Protein AF-A0AAF0DMP3-F1 (afdb_monomer)

Structure (mmCIF, N/CA/C/O backbone):
data_AF-A0AAF0DMP3-F1
#
_entry.id   AF-A0AAF0DMP3-F1
#
loop_
_atom_site.group_PDB
_atom_site.id
_atom_site.type_symbol
_atom_site.label_atom_id
_atom_site.label_alt_id
_atom_site.label_comp_id
_atom_site.label_asym_id
_atom_site.label_entity_id
_atom_site.label_seq_id
_atom_site.pdbx_PDB_ins_code
_atom_site.Cartn_x
_atom_site.Cartn_y
_atom_site.Cartn_z
_atom_site.occupancy
_atom_site.B_iso_or_equiv
_atom_site.auth_seq_id
_atom_site.auth_comp_id
_atom_site.auth_asym_id
_atom_site.auth_atom_id
_atom_site.pdbx_PDB_model_num
ATOM 1 N N . MET A 1 1 ? 8.227 26.704 -8.758 1.00 29.84 1 MET A N 1
ATOM 2 C CA . MET A 1 1 ? 7.356 25.519 -8.707 1.00 29.84 1 MET A CA 1
ATOM 3 C C . MET A 1 1 ? 8.148 24.427 -9.383 1.00 29.84 1 MET A C 1
ATOM 5 O O . MET A 1 1 ? 8.027 24.271 -10.589 1.00 29.84 1 MET A O 1
ATOM 9 N N . ASP A 1 2 ? 9.039 23.783 -8.638 1.00 34.22 2 ASP A N 1
ATOM 10 C CA . ASP A 1 2 ? 9.773 22.641 -9.175 1.00 34.22 2 ASP A CA 1
ATOM 11 C C . ASP A 1 2 ? 8.850 21.442 -9.010 1.00 34.22 2 ASP A C 1
ATOM 13 O O . ASP A 1 2 ? 8.761 20.842 -7.943 1.00 34.22 2 ASP A O 1
ATOM 17 N N . GLY A 1 3 ? 8.046 21.198 -10.046 1.00 43.19 3 GLY A N 1
ATOM 18 C CA . GLY A 1 3 ? 7.352 19.929 -10.183 1.00 43.19 3 GLY A CA 1
ATOM 19 C C . GLY A 1 3 ? 8.418 18.851 -10.299 1.00 43.19 3 GLY A C 1
ATOM 20 O O . GLY A 1 3 ? 9.306 18.963 -11.145 1.00 43.19 3 GLY A O 1
ATOM 21 N N . THR A 1 4 ? 8.369 17.859 -9.418 1.00 53.97 4 THR A N 1
ATOM 22 C CA . THR A 1 4 ? 9.302 16.734 -9.381 1.00 53.97 4 THR A CA 1
ATOM 23 C C . THR A 1 4 ? 9.191 15.969 -10.698 1.00 53.97 4 THR A C 1
ATOM 25 O O . THR A 1 4 ? 8.336 15.102 -10.863 1.00 53.97 4 THR A O 1
ATOM 28 N N . MET A 1 5 ? 10.000 16.341 -11.691 1.00 66.69 5 MET A N 1
ATOM 29 C CA . MET A 1 5 ? 10.028 15.639 -12.967 1.00 66.69 5 MET A CA 1
ATOM 30 C C . MET A 1 5 ? 10.687 14.287 -12.730 1.00 66.69 5 MET A C 1
ATOM 32 O O . MET A 1 5 ? 11.886 14.209 -12.464 1.00 66.69 5 MET A O 1
ATOM 36 N N . LEU A 1 6 ? 9.886 13.226 -12.812 1.00 78.56 6 LEU A N 1
ATOM 37 C CA . LEU A 1 6 ? 10.399 11.864 -12.805 1.00 78.56 6 LEU A CA 1
ATOM 38 C C . LEU A 1 6 ? 11.386 11.691 -13.977 1.00 78.56 6 LEU A C 1
ATOM 40 O O . LEU A 1 6 ? 11.110 12.192 -15.074 1.00 78.56 6 LEU A O 1
ATOM 44 N N . PRO A 1 7 ? 12.524 10.997 -13.781 1.00 85.19 7 PRO A N 1
ATOM 45 C CA . PRO A 1 7 ? 13.456 10.713 -14.871 1.00 85.19 7 PRO A CA 1
ATOM 46 C C . PRO A 1 7 ? 12.786 9.850 -15.950 1.00 85.19 7 PRO A C 1
ATOM 48 O O . PRO A 1 7 ? 11.720 9.285 -15.728 1.00 85.19 7 PRO A O 1
ATOM 51 N N . ASP A 1 8 ? 13.386 9.700 -17.129 1.00 85.31 8 ASP A N 1
ATOM 52 C CA . ASP A 1 8 ? 12.878 8.725 -18.104 1.00 85.31 8 ASP A CA 1
ATOM 53 C C . ASP A 1 8 ? 12.942 7.307 -17.501 1.00 85.31 8 ASP A C 1
ATOM 55 O O . ASP A 1 8 ? 13.972 6.889 -16.974 1.00 85.31 8 ASP A O 1
ATOM 59 N N . ILE A 1 9 ? 11.849 6.545 -17.587 1.00 84.69 9 ILE A N 1
ATOM 60 C CA . ILE A 1 9 ? 11.779 5.171 -17.063 1.00 84.69 9 ILE A CA 1
ATOM 61 C C . ILE A 1 9 ? 12.903 4.277 -17.614 1.00 84.69 9 ILE A C 1
ATOM 63 O O . ILE A 1 9 ? 13.371 3.368 -16.932 1.00 84.69 9 ILE A O 1
ATOM 67 N N . SER A 1 10 ? 13.376 4.561 -18.829 1.00 85.19 10 SER A N 1
ATOM 68 C CA . SER A 1 10 ? 14.427 3.807 -19.514 1.00 85.19 10 SER A CA 1
ATOM 69 C C . SER A 1 10 ? 15.810 4.016 -18.890 1.00 85.19 10 SER A C 1
ATOM 71 O O . SER A 1 10 ? 16.696 3.176 -19.057 1.00 85.19 10 SER A O 1
ATOM 73 N N . THR A 1 11 ? 16.028 5.128 -18.177 1.00 86.94 11 THR A N 1
ATOM 74 C CA . THR A 1 11 ? 17.307 5.414 -17.508 1.00 86.94 11 THR A CA 1
ATOM 75 C C . THR A 1 11 ? 17.358 4.825 -16.104 1.00 86.94 11 THR A C 1
ATOM 77 O O . THR A 1 11 ? 18.444 4.470 -15.645 1.00 86.94 11 THR A O 1
ATOM 80 N N . LEU A 1 12 ? 16.197 4.640 -15.466 1.00 86.31 12 LEU A N 1
ATOM 81 C CA . LEU A 1 12 ? 16.051 4.201 -14.079 1.00 86.31 12 LEU A CA 1
ATOM 82 C C . LEU A 1 12 ? 16.835 2.918 -13.717 1.00 86.31 12 LEU A C 1
ATOM 84 O O . LEU A 1 12 ? 17.473 2.907 -12.663 1.00 86.31 12 LEU A O 1
ATOM 88 N N . PRO A 1 13 ? 16.892 1.858 -14.555 1.00 86.75 13 PRO A N 1
ATOM 89 C CA . PRO A 1 13 ? 17.675 0.656 -14.242 1.00 86.75 13 PRO A CA 1
ATOM 90 C C . PRO A 1 13 ? 19.187 0.899 -14.128 1.00 86.75 13 PRO A C 1
ATOM 92 O O . PRO A 1 13 ? 19.875 0.126 -13.464 1.00 86.75 13 PRO A O 1
ATOM 95 N N . ASN A 1 14 ? 19.697 1.955 -14.770 1.00 86.44 14 ASN A N 1
ATOM 96 C CA . ASN A 1 14 ? 21.125 2.269 -14.871 1.00 86.44 14 ASN A CA 1
ATOM 97 C C . ASN A 1 14 ? 21.575 3.379 -13.906 1.00 86.44 14 ASN A C 1
ATOM 99 O O . ASN A 1 14 ? 22.752 3.740 -13.898 1.00 86.44 14 ASN A O 1
ATOM 103 N N . MET A 1 15 ? 20.657 3.949 -13.123 1.00 87.81 15 MET A N 1
ATOM 104 C CA . MET A 1 15 ? 20.979 4.979 -12.136 1.00 87.81 15 MET A CA 1
ATOM 105 C C . MET A 1 15 ? 21.671 4.372 -10.904 1.00 87.81 15 MET A C 1
ATOM 107 O O . MET A 1 15 ? 21.491 3.183 -10.615 1.00 87.81 15 MET A O 1
ATOM 111 N N . PRO A 1 16 ? 22.444 5.169 -10.144 1.00 88.94 16 PRO A N 1
ATOM 112 C CA . PRO A 1 16 ? 22.894 4.776 -8.815 1.00 88.94 16 PRO A CA 1
ATOM 113 C C . PRO A 1 16 ? 21.718 4.315 -7.943 1.00 88.94 16 PRO A C 1
ATOM 115 O O . PRO A 1 16 ? 20.630 4.883 -8.013 1.00 88.94 16 PRO A O 1
ATOM 118 N N . LEU A 1 17 ? 21.951 3.308 -7.093 1.00 83.31 17 LEU A N 1
ATOM 119 C CA . LEU A 1 17 ? 20.921 2.724 -6.221 1.00 83.31 17 LEU A CA 1
ATOM 120 C C . LEU A 1 17 ? 20.171 3.786 -5.404 1.00 83.31 17 LEU A C 1
ATOM 122 O O . LEU A 1 17 ? 18.957 3.712 -5.272 1.00 83.31 17 LEU A O 1
ATOM 126 N N . VAL A 1 18 ? 20.893 4.789 -4.897 1.00 84.44 18 VAL A N 1
ATOM 127 C CA . VAL A 1 18 ? 20.320 5.887 -4.106 1.00 84.44 18 VAL A CA 1
ATOM 128 C C . VAL A 1 18 ? 19.317 6.703 -4.926 1.00 84.44 18 VAL A C 1
ATOM 130 O O . VAL A 1 18 ? 18.191 6.897 -4.480 1.00 84.44 18 VAL A O 1
ATOM 133 N N . ASP A 1 19 ? 19.683 7.112 -6.141 1.00 84.00 19 ASP A N 1
ATOM 134 C CA . ASP A 1 19 ? 18.824 7.927 -7.012 1.00 84.00 19 ASP A CA 1
ATOM 135 C C . ASP A 1 19 ? 17.615 7.128 -7.519 1.00 84.00 19 ASP A C 1
ATOM 137 O O . ASP A 1 19 ? 16.498 7.645 -7.643 1.00 84.00 19 ASP A O 1
ATOM 141 N N . ARG A 1 20 ? 17.826 5.833 -7.785 1.00 86.00 20 ARG A N 1
ATOM 142 C CA . ARG A 1 20 ? 16.758 4.907 -8.155 1.00 86.00 20 ARG A CA 1
ATOM 143 C C . ARG A 1 20 ? 15.770 4.726 -7.011 1.00 86.00 20 ARG A C 1
ATOM 145 O O . ARG A 1 20 ? 14.576 4.871 -7.246 1.00 86.00 20 ARG A O 1
ATOM 152 N N . ASN A 1 21 ? 16.250 4.455 -5.799 1.00 84.38 21 ASN A N 1
ATOM 153 C CA . ASN A 1 21 ? 15.393 4.312 -4.625 1.00 84.38 21 ASN A CA 1
ATOM 154 C C . ASN A 1 21 ? 14.658 5.610 -4.330 1.00 84.38 21 ASN A C 1
ATOM 156 O O . ASN A 1 21 ? 13.462 5.562 -4.112 1.00 84.38 21 ASN A O 1
ATOM 160 N N . GLN A 1 22 ? 15.307 6.768 -4.458 1.00 80.75 22 GLN A N 1
ATOM 161 C CA . GLN A 1 22 ? 14.637 8.057 -4.308 1.00 80.75 22 GLN A CA 1
ATOM 162 C C . GLN A 1 22 ? 13.519 8.256 -5.340 1.00 80.75 22 GLN A C 1
ATOM 164 O O . GLN A 1 22 ? 12.451 8.751 -4.996 1.00 80.75 22 GLN A O 1
ATOM 169 N N . THR A 1 23 ? 13.728 7.842 -6.593 1.00 82.56 23 THR A N 1
ATOM 170 C CA . THR A 1 23 ? 12.670 7.868 -7.615 1.00 82.56 23 THR A CA 1
ATOM 171 C C . THR A 1 23 ? 11.551 6.887 -7.270 1.00 82.56 23 THR A C 1
ATOM 173 O O . THR A 1 23 ? 10.376 7.240 -7.358 1.00 82.56 23 THR A O 1
ATOM 176 N N . LEU A 1 24 ? 11.889 5.669 -6.843 1.00 82.81 24 LEU A N 1
ATOM 177 C CA . LEU A 1 24 ? 10.909 4.688 -6.388 1.00 82.81 24 LEU A CA 1
ATOM 178 C C . LEU A 1 24 ? 10.154 5.184 -5.157 1.00 82.81 24 LEU A C 1
ATOM 180 O O . LEU A 1 24 ? 8.963 4.963 -5.112 1.00 82.81 24 LEU A O 1
ATOM 184 N N . ASP A 1 25 ? 10.775 5.909 -4.235 1.00 79.88 25 ASP A N 1
ATOM 185 C CA . ASP A 1 25 ? 10.128 6.474 -3.048 1.00 79.88 25 ASP A CA 1
ATOM 186 C C . ASP A 1 25 ? 9.159 7.600 -3.403 1.00 79.88 25 ASP A C 1
ATOM 188 O O . ASP A 1 25 ? 8.226 7.857 -2.657 1.00 79.88 25 ASP A O 1
ATOM 192 N N . THR A 1 26 ? 9.333 8.276 -4.545 1.00 74.88 26 THR A N 1
ATOM 193 C CA . THR A 1 26 ? 8.271 9.167 -5.037 1.00 74.88 26 THR A CA 1
ATOM 1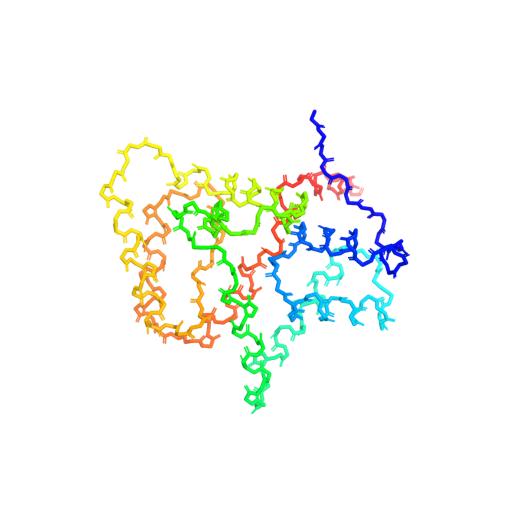94 C C . THR A 1 26 ? 7.053 8.345 -5.426 1.00 74.88 26 THR A C 1
ATOM 196 O O . THR A 1 26 ? 5.925 8.683 -5.105 1.00 74.88 26 THR A O 1
ATOM 199 N N . LEU A 1 27 ? 7.267 7.224 -6.099 1.00 75.50 27 LEU A N 1
ATOM 200 C CA . LEU A 1 27 ? 6.172 6.407 -6.563 1.00 75.50 27 LEU A CA 1
ATOM 201 C C . LEU A 1 27 ? 5.564 5.684 -5.368 1.00 75.50 27 LEU A C 1
ATOM 203 O O . LEU A 1 27 ? 4.392 5.848 -5.110 1.00 75.50 27 LEU A O 1
ATOM 207 N N . PHE A 1 28 ? 6.315 4.888 -4.634 1.00 78.06 28 PHE A N 1
ATOM 208 C CA . PHE A 1 28 ? 5.841 3.914 -3.668 1.00 78.06 28 PHE A CA 1
ATOM 209 C C . PHE A 1 28 ? 6.199 4.337 -2.244 1.00 78.06 28 PHE A C 1
ATOM 211 O O . PHE A 1 28 ? 7.191 5.024 -2.026 1.00 78.06 28 PHE A O 1
ATOM 218 N N . GLU A 1 29 ? 5.446 3.852 -1.257 1.00 73.50 29 GLU A N 1
ATOM 219 C CA . GLU A 1 29 ? 5.890 3.976 0.131 1.00 73.50 29 GLU A CA 1
ATOM 220 C C . GLU A 1 29 ? 7.177 3.161 0.361 1.00 73.50 29 GLU A C 1
ATOM 222 O O . GLU A 1 29 ? 7.287 2.031 -0.139 1.00 73.50 29 GLU A O 1
ATOM 227 N N . PRO A 1 30 ? 8.147 3.694 1.125 1.00 69.12 30 PRO A N 1
ATOM 228 C CA . PRO A 1 30 ? 9.449 3.078 1.302 1.00 69.12 30 PRO A CA 1
ATOM 229 C C . PRO A 1 30 ? 9.314 1.766 2.070 1.00 69.12 30 PRO A C 1
ATOM 231 O O . PRO A 1 30 ? 8.854 1.720 3.212 1.00 69.12 30 PRO A O 1
ATOM 234 N N . SER A 1 31 ? 9.763 0.692 1.433 1.00 77.38 31 SER A N 1
ATOM 235 C CA . SER A 1 31 ? 9.849 -0.645 2.007 1.00 77.38 31 SER A CA 1
ATOM 236 C C . SER A 1 31 ? 10.960 -1.403 1.292 1.00 77.38 31 SER A C 1
ATOM 238 O O . SER A 1 31 ? 10.986 -1.440 0.061 1.00 77.38 31 SER A O 1
ATOM 240 N N . GLU A 1 32 ? 11.861 -2.042 2.045 1.00 80.94 32 GLU A N 1
ATOM 241 C CA . GLU A 1 32 ? 12.969 -2.822 1.468 1.00 80.94 32 GLU A CA 1
ATOM 242 C C . GLU A 1 32 ? 12.455 -3.909 0.512 1.00 80.94 32 GLU A C 1
ATOM 244 O O . GLU A 1 32 ? 12.991 -4.108 -0.582 1.00 80.94 32 GLU A O 1
ATOM 249 N N . HIS A 1 33 ? 11.358 -4.572 0.889 1.00 83.88 33 HIS A N 1
ATOM 250 C CA . HIS A 1 33 ? 10.710 -5.583 0.061 1.00 83.88 33 HIS A CA 1
ATOM 251 C C . HIS A 1 33 ? 10.130 -4.990 -1.224 1.00 83.88 33 HIS A C 1
ATOM 253 O O . HIS A 1 33 ? 10.238 -5.598 -2.291 1.00 83.88 33 HIS A O 1
ATOM 259 N N . LEU A 1 34 ? 9.540 -3.794 -1.145 1.00 84.50 34 LEU A N 1
ATOM 260 C CA . LEU A 1 34 ? 8.984 -3.129 -2.314 1.00 84.50 34 LEU A CA 1
ATOM 261 C C . LEU A 1 34 ? 10.090 -2.702 -3.278 1.00 84.50 34 LEU A C 1
ATOM 263 O O . LEU A 1 34 ? 9.968 -2.965 -4.476 1.00 84.50 34 LEU A O 1
ATOM 267 N N . HIS A 1 35 ? 11.177 -2.105 -2.780 1.00 84.94 35 HIS A N 1
ATOM 268 C CA . HIS A 1 35 ? 12.337 -1.768 -3.610 1.00 84.94 35 HIS A CA 1
ATOM 269 C C . HIS A 1 35 ? 12.880 -3.013 -4.302 1.00 84.94 35 HIS A C 1
ATOM 271 O O . HIS A 1 35 ? 13.034 -3.005 -5.519 1.00 84.94 35 HIS A O 1
ATOM 277 N N . SER A 1 36 ? 13.055 -4.122 -3.578 1.00 87.00 36 SER A N 1
ATOM 278 C CA . SER A 1 36 ? 13.506 -5.389 -4.167 1.00 87.00 36 SER A CA 1
ATOM 279 C C . SER A 1 36 ? 12.576 -5.889 -5.285 1.00 87.00 36 SER A C 1
ATOM 281 O O . SER A 1 36 ? 13.044 -6.286 -6.358 1.00 87.00 36 SER A O 1
ATOM 283 N N . ILE A 1 37 ? 11.254 -5.817 -5.083 1.00 87.12 37 ILE A N 1
ATOM 284 C CA . ILE A 1 37 ? 10.259 -6.174 -6.106 1.00 87.12 37 ILE A CA 1
ATOM 285 C C . ILE A 1 37 ? 10.374 -5.254 -7.325 1.00 87.12 37 ILE A C 1
ATOM 287 O O . ILE A 1 37 ? 10.446 -5.743 -8.455 1.00 87.12 37 ILE A O 1
ATOM 291 N N . ALA A 1 38 ? 10.393 -3.938 -7.117 1.00 85.94 38 ALA A N 1
ATOM 292 C CA . ALA A 1 38 ? 10.454 -2.952 -8.190 1.00 85.94 38 ALA A CA 1
ATOM 293 C C . ALA A 1 38 ? 11.753 -3.080 -8.998 1.00 85.94 38 ALA A C 1
ATOM 295 O O . ALA A 1 38 ? 11.718 -3.087 -10.226 1.00 85.94 38 ALA A O 1
ATOM 296 N N . GLU A 1 39 ? 12.889 -3.275 -8.332 1.00 84.25 39 GLU A N 1
ATOM 297 C CA . GLU A 1 39 ? 14.183 -3.506 -8.973 1.00 84.25 39 GLU A CA 1
ATOM 298 C C . GLU A 1 39 ? 14.204 -4.790 -9.796 1.00 84.25 39 GLU A C 1
ATOM 300 O O . GLU A 1 39 ? 14.626 -4.779 -10.954 1.00 84.25 39 GLU A O 1
ATOM 305 N N . SER A 1 40 ? 13.703 -5.895 -9.236 1.00 86.06 40 SER A N 1
ATOM 306 C CA . SER A 1 40 ? 13.593 -7.154 -9.970 1.00 86.06 40 SER A CA 1
ATOM 307 C C . SER A 1 40 ? 12.728 -6.989 -11.221 1.00 86.06 40 SER A C 1
ATOM 309 O O . SER A 1 40 ? 13.056 -7.539 -12.272 1.00 86.06 40 SER A O 1
ATOM 311 N N . LEU A 1 41 ? 11.636 -6.225 -11.138 1.00 85.31 41 LEU A N 1
ATOM 312 C CA . LEU A 1 41 ? 10.761 -5.947 -12.278 1.00 85.31 41 LEU A CA 1
ATOM 313 C C . LEU A 1 41 ? 11.440 -5.057 -13.325 1.00 85.31 41 LEU A C 1
ATOM 315 O O . LEU A 1 41 ? 11.316 -5.350 -14.512 1.00 85.31 41 LEU A O 1
ATOM 319 N N . LEU A 1 42 ? 12.191 -4.035 -12.909 1.00 83.25 42 LEU A N 1
ATOM 320 C CA . LEU A 1 42 ? 12.965 -3.165 -13.802 1.00 83.25 42 LEU A CA 1
ATOM 321 C C . LEU A 1 42 ? 14.059 -3.925 -14.566 1.00 83.25 42 LEU A C 1
ATOM 323 O O . LEU A 1 42 ? 14.336 -3.603 -15.718 1.00 83.25 42 LEU A O 1
ATOM 327 N N . LEU A 1 43 ? 14.674 -4.936 -13.944 1.00 79.38 43 LEU A N 1
ATOM 328 C CA . LEU A 1 43 ? 15.713 -5.758 -14.574 1.00 79.38 43 LEU A CA 1
ATOM 329 C C . LEU A 1 43 ? 15.145 -6.854 -15.485 1.00 79.38 43 LEU A C 1
ATOM 331 O O . LEU A 1 43 ? 15.766 -7.210 -16.484 1.00 79.38 43 LEU A O 1
ATOM 335 N N . GLN A 1 44 ? 13.988 -7.421 -15.136 1.00 77.38 44 GLN A N 1
ATOM 336 C CA . GLN A 1 44 ? 13.404 -8.557 -15.857 1.00 77.38 44 GLN A CA 1
ATOM 337 C C . GLN A 1 44 ? 12.433 -8.147 -16.964 1.00 77.38 44 GLN A C 1
ATOM 339 O O . GLN A 1 44 ? 12.253 -8.893 -17.928 1.00 77.38 44 GLN A O 1
ATOM 344 N N . LYS A 1 45 ? 11.771 -6.996 -16.826 1.00 69.56 45 LYS A N 1
ATOM 345 C CA . LYS A 1 45 ? 10.762 -6.515 -17.769 1.00 69.56 45 LYS A CA 1
ATOM 346 C C . LYS A 1 45 ? 11.203 -5.193 -18.372 1.00 69.56 45 LYS A C 1
ATOM 348 O O . LYS A 1 45 ? 11.605 -4.277 -17.664 1.00 69.56 45 LYS A O 1
ATOM 353 N N . SER A 1 46 ? 11.029 -5.059 -19.683 1.00 68.25 46 SER A N 1
ATOM 354 C CA . SER A 1 46 ? 11.113 -3.769 -20.363 1.00 68.25 46 SER A CA 1
ATOM 355 C C . SER A 1 46 ? 9.925 -2.899 -19.938 1.00 68.25 46 SER A C 1
ATOM 357 O O . SER A 1 46 ? 8.876 -2.909 -20.583 1.00 68.25 46 SER A O 1
ATOM 359 N N . CYS A 1 47 ? 10.056 -2.199 -18.812 1.00 75.25 47 CYS A N 1
ATOM 360 C CA . CYS A 1 47 ? 9.072 -1.218 -18.372 1.00 75.25 47 CYS A CA 1
ATOM 361 C C . CYS A 1 47 ? 9.137 -0.011 -19.311 1.00 75.25 47 CYS A C 1
ATOM 363 O O . CYS A 1 47 ? 10.154 0.670 -19.385 1.00 75.25 47 CYS A O 1
ATOM 365 N N . THR A 1 48 ? 8.058 0.236 -20.051 1.00 80.94 48 THR A N 1
ATOM 366 C CA . THR A 1 48 ? 7.986 1.318 -21.046 1.00 80.94 48 THR A CA 1
ATOM 367 C C . THR A 1 48 ? 7.392 2.610 -20.485 1.00 80.94 48 THR A C 1
ATOM 369 O O . THR A 1 48 ? 7.380 3.623 -21.176 1.00 80.94 48 THR A O 1
ATOM 372 N N . SER A 1 49 ? 6.870 2.585 -19.253 1.00 84.50 49 SER A N 1
ATOM 373 C CA . SER A 1 49 ? 6.336 3.751 -18.540 1.00 84.50 49 SER A CA 1
ATOM 374 C C . SER A 1 49 ? 6.283 3.509 -17.026 1.00 84.50 49 SER A C 1
ATOM 376 O O . SER A 1 49 ? 6.289 2.362 -16.570 1.00 84.50 49 SER A O 1
ATOM 378 N N . TYR A 1 50 ? 6.170 4.585 -16.242 1.00 83.75 50 TYR A N 1
ATOM 379 C CA . TYR A 1 50 ? 5.910 4.495 -14.799 1.00 83.75 50 TYR A CA 1
ATOM 380 C C . TYR A 1 50 ? 4.579 3.820 -14.480 1.00 83.75 50 TYR A C 1
ATOM 382 O O . TYR A 1 50 ? 4.511 3.035 -13.541 1.00 83.75 50 TYR A O 1
ATOM 390 N N . GLN A 1 51 ? 3.550 4.045 -15.302 1.00 82.81 51 GLN A N 1
ATOM 391 C CA . GLN A 1 51 ? 2.269 3.354 -15.160 1.00 82.81 51 GLN A CA 1
ATOM 392 C C . GLN A 1 51 ? 2.432 1.834 -15.306 1.00 82.81 51 GLN A C 1
ATOM 394 O O . GLN A 1 51 ? 1.920 1.077 -14.488 1.00 82.81 51 GLN A O 1
ATOM 399 N N . ALA A 1 52 ? 3.226 1.377 -16.280 1.00 83.38 52 ALA A N 1
ATOM 400 C CA . ALA A 1 52 ? 3.505 -0.048 -16.442 1.00 83.38 52 ALA A CA 1
ATOM 401 C C . ALA A 1 52 ? 4.263 -0.630 -15.235 1.00 83.38 52 ALA A C 1
ATOM 403 O O . ALA A 1 52 ? 3.953 -1.736 -14.794 1.00 83.38 52 ALA A O 1
ATOM 404 N N . LEU A 1 53 ? 5.224 0.112 -14.671 1.00 85.31 53 LEU A N 1
ATOM 405 C CA . LEU A 1 53 ? 5.926 -0.294 -13.448 1.00 85.31 53 LEU A CA 1
ATOM 406 C C . LEU A 1 53 ? 4.951 -0.440 -12.269 1.00 85.31 53 LEU A C 1
ATOM 408 O O . LEU A 1 53 ? 4.967 -1.460 -11.583 1.00 85.31 53 LEU A O 1
ATOM 412 N N . ILE A 1 54 ? 4.073 0.544 -12.076 1.00 83.94 54 ILE A N 1
ATOM 413 C CA . ILE A 1 54 ? 3.023 0.546 -11.049 1.00 83.94 54 ILE A CA 1
ATOM 414 C C . ILE A 1 54 ? 2.108 -0.667 -11.198 1.00 83.94 54 ILE A C 1
ATOM 416 O O . ILE A 1 54 ? 1.866 -1.384 -10.227 1.00 83.94 54 ILE A O 1
ATOM 420 N N . ASP A 1 55 ? 1.641 -0.936 -12.414 1.00 84.44 55 ASP A N 1
ATOM 421 C CA . ASP A 1 55 ? 0.743 -2.054 -12.685 1.00 84.44 55 ASP A CA 1
ATOM 422 C C . ASP A 1 55 ? 1.440 -3.403 -12.471 1.00 84.44 55 ASP A C 1
ATOM 424 O O . ASP A 1 55 ? 0.834 -4.334 -11.935 1.00 84.44 55 ASP A O 1
ATOM 428 N N . PHE A 1 56 ? 2.730 -3.520 -12.808 1.00 87.1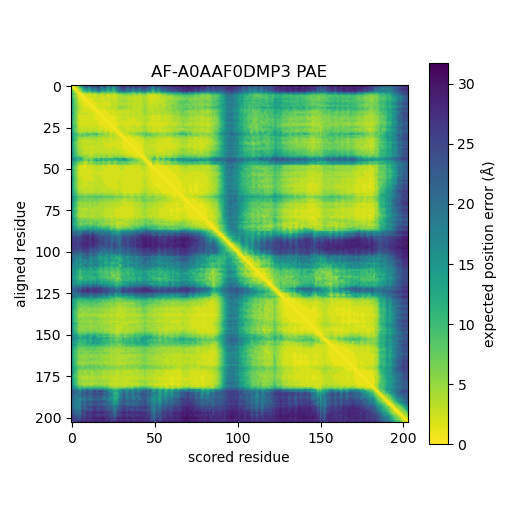9 56 PHE A N 1
ATOM 429 C CA . PHE A 1 56 ? 3.502 -4.729 -12.524 1.00 87.19 56 PHE A CA 1
ATOM 430 C C . PHE A 1 56 ? 3.731 -4.954 -11.032 1.00 87.19 56 PHE A C 1
ATOM 432 O O . PHE A 1 56 ? 3.623 -6.097 -10.583 1.00 87.19 56 PHE A O 1
ATOM 439 N N . VAL A 1 57 ? 4.019 -3.901 -10.266 1.00 87.94 57 VAL A N 1
ATOM 440 C CA . VAL A 1 57 ? 4.139 -4.006 -8.808 1.00 87.94 57 VAL A CA 1
ATOM 441 C C . VAL A 1 57 ? 2.792 -4.401 -8.208 1.00 87.94 57 VAL A C 1
ATOM 443 O O . VAL A 1 57 ? 2.741 -5.374 -7.460 1.00 87.94 57 VAL A O 1
ATOM 446 N N . ARG A 1 58 ? 1.683 -3.760 -8.606 1.00 86.88 58 ARG A N 1
ATOM 447 C CA . ARG A 1 58 ? 0.332 -4.131 -8.149 1.00 86.88 58 ARG A CA 1
ATOM 448 C C . ARG A 1 58 ? 0.015 -5.594 -8.447 1.00 86.88 58 ARG A C 1
ATOM 450 O O . ARG A 1 58 ? -0.407 -6.325 -7.556 1.00 86.88 58 ARG A O 1
ATOM 457 N N . ALA A 1 59 ? 0.279 -6.053 -9.669 1.00 88.69 59 ALA A N 1
ATOM 458 C CA . ALA A 1 59 ? 0.081 -7.450 -10.044 1.00 88.69 59 ALA A CA 1
ATOM 459 C C . ALA A 1 59 ? 0.938 -8.405 -9.195 1.00 88.69 59 ALA A C 1
ATOM 461 O O . ALA A 1 59 ? 0.479 -9.489 -8.835 1.00 88.69 59 ALA A O 1
ATOM 462 N N . ARG A 1 60 ? 2.167 -8.006 -8.837 1.00 90.81 60 ARG A N 1
ATOM 463 C CA . ARG A 1 60 ? 3.021 -8.793 -7.940 1.00 90.81 60 ARG A CA 1
ATOM 464 C C . ARG A 1 60 ? 2.455 -8.852 -6.521 1.00 90.81 60 ARG A C 1
ATOM 466 O O . ARG A 1 60 ? 2.452 -9.938 -5.955 1.00 90.81 60 ARG A O 1
ATOM 473 N N . LEU A 1 61 ? 1.938 -7.749 -5.979 1.00 91.12 61 LEU A N 1
ATOM 474 C CA . LEU A 1 61 ? 1.289 -7.729 -4.660 1.00 91.12 61 LEU A CA 1
ATOM 475 C C . LEU A 1 61 ? 0.022 -8.598 -4.634 1.00 91.12 61 LEU A C 1
ATOM 477 O O . LEU A 1 61 ? -0.163 -9.371 -3.700 1.00 91.12 61 LEU A O 1
ATOM 481 N N . ILE A 1 62 ? -0.801 -8.558 -5.689 1.00 90.44 62 ILE A N 1
ATOM 482 C CA . ILE A 1 62 ? -1.970 -9.447 -5.836 1.00 90.44 62 ILE A CA 1
ATOM 483 C C . ILE A 1 62 ? -1.538 -10.919 -5.875 1.00 90.44 62 ILE A C 1
ATOM 485 O O . ILE A 1 62 ? -2.184 -11.778 -5.272 1.00 90.44 62 ILE A O 1
ATOM 489 N N . ALA A 1 63 ? -0.433 -11.225 -6.560 1.00 91.94 63 ALA A N 1
ATOM 490 C CA . ALA A 1 63 ? 0.110 -12.579 -6.594 1.00 91.94 63 ALA A CA 1
ATOM 491 C C . ALA A 1 63 ? 0.605 -13.042 -5.213 1.00 91.94 63 ALA A C 1
ATOM 493 O O . ALA A 1 63 ? 0.374 -14.196 -4.865 1.00 91.94 63 ALA A O 1
ATOM 494 N N . LEU A 1 64 ? 1.230 -12.158 -4.422 1.00 92.44 64 LEU A N 1
ATOM 495 C CA . LEU A 1 64 ? 1.590 -12.450 -3.027 1.00 92.44 64 LEU A CA 1
ATOM 496 C C . LEU A 1 64 ? 0.339 -12.688 -2.171 1.00 92.44 64 LEU A C 1
ATOM 498 O O . LEU A 1 64 ? 0.305 -13.645 -1.407 1.00 92.44 64 LEU A O 1
ATOM 502 N N . ALA A 1 65 ? -0.711 -11.879 -2.347 1.00 91.12 65 ALA A N 1
ATOM 503 C CA . ALA A 1 65 ? -1.978 -12.036 -1.625 1.00 91.12 65 ALA A CA 1
ATOM 504 C C . ALA A 1 65 ? -2.678 -13.366 -1.947 1.00 91.12 65 ALA A C 1
ATOM 506 O O . ALA A 1 65 ? -3.295 -13.973 -1.081 1.00 91.12 65 ALA A O 1
ATOM 507 N N . SER A 1 66 ? -2.541 -13.842 -3.186 1.00 92.06 66 SER A N 1
ATOM 508 C CA . SER A 1 66 ? -3.109 -15.119 -3.638 1.00 92.06 66 SER A CA 1
ATOM 509 C C . SER A 1 66 ? -2.208 -16.328 -3.337 1.00 92.06 66 SER A C 1
ATOM 511 O O . SER A 1 66 ? -2.573 -17.458 -3.669 1.00 92.06 66 SER A O 1
ATOM 513 N N . SER A 1 67 ? -1.014 -16.108 -2.778 1.00 93.06 67 SER A N 1
ATOM 514 C CA . SER A 1 67 ? -0.051 -17.167 -2.481 1.00 93.06 67 SER A CA 1
ATOM 515 C C . SER A 1 67 ? -0.438 -17.926 -1.215 1.00 93.06 67 SER A C 1
ATOM 517 O O . SER A 1 67 ? -0.900 -17.350 -0.234 1.00 93.06 67 SER A O 1
ATOM 519 N N . ASN A 1 68 ? -0.196 -19.238 -1.219 1.00 90.88 68 ASN A N 1
ATOM 520 C CA . ASN A 1 68 ? -0.341 -20.077 -0.026 1.00 90.88 68 ASN A CA 1
ATOM 521 C C . ASN A 1 68 ? 0.961 -20.162 0.792 1.00 90.88 68 ASN A C 1
ATOM 523 O O . ASN A 1 68 ? 0.999 -20.871 1.798 1.00 90.88 68 ASN A O 1
ATOM 527 N N . ASP A 1 69 ? 2.033 -19.496 0.351 1.00 93.69 69 ASP A N 1
ATOM 528 C CA . ASP A 1 69 ? 3.301 -19.458 1.073 1.00 93.69 69 ASP A CA 1
ATOM 529 C C . ASP A 1 69 ? 3.226 -18.457 2.247 1.00 93.69 69 ASP A C 1
ATOM 531 O O . ASP A 1 69 ? 2.924 -17.278 2.039 1.00 93.69 69 ASP A O 1
ATOM 535 N N . PRO A 1 70 ? 3.498 -18.883 3.495 1.00 90.06 70 PRO A N 1
ATOM 536 C CA . PRO A 1 70 ? 3.460 -17.979 4.643 1.00 90.06 70 PRO A CA 1
ATOM 537 C C . PRO A 1 70 ? 4.468 -16.825 4.557 1.00 90.06 70 PRO A C 1
ATOM 539 O O . PRO A 1 70 ? 4.189 -15.744 5.070 1.00 90.06 70 PRO A O 1
ATOM 542 N N . GLY A 1 71 ? 5.621 -17.038 3.917 1.00 92.06 71 GLY A N 1
ATOM 543 C CA . GLY A 1 71 ? 6.642 -16.014 3.711 1.00 92.06 71 GLY A CA 1
ATOM 544 C C . GLY A 1 71 ? 6.179 -14.929 2.744 1.00 92.06 71 GLY A C 1
ATOM 545 O O . GLY A 1 71 ? 6.362 -13.748 3.034 1.00 92.06 71 GLY A O 1
ATOM 5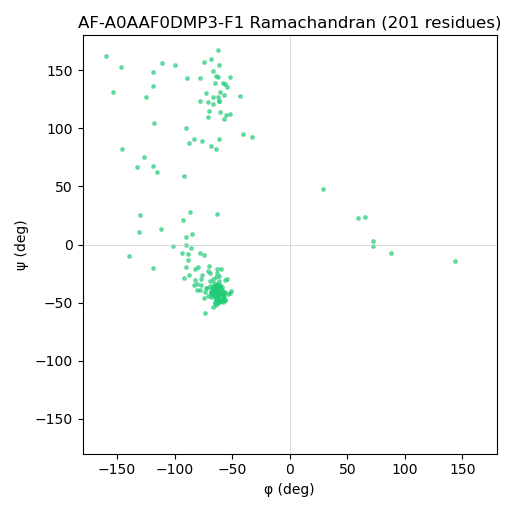46 N N . ASP A 1 72 ? 5.492 -15.302 1.661 1.00 92.06 72 ASP A N 1
ATOM 547 C CA . ASP A 1 72 ? 4.863 -14.336 0.747 1.00 92.06 72 ASP A CA 1
ATOM 548 C C . ASP A 1 72 ? 3.848 -13.447 1.482 1.00 92.06 72 ASP A C 1
ATOM 550 O O . ASP A 1 72 ? 3.795 -12.235 1.252 1.00 92.06 72 ASP A O 1
ATOM 554 N N . ARG A 1 73 ? 3.080 -14.027 2.415 1.00 91.31 73 ARG A N 1
ATOM 555 C CA . ARG A 1 73 ? 2.135 -13.268 3.245 1.00 91.31 73 ARG A CA 1
ATOM 556 C C . ARG A 1 73 ? 2.845 -12.306 4.195 1.00 91.31 73 ARG A C 1
ATOM 558 O O . ARG A 1 73 ? 2.389 -11.176 4.347 1.00 91.31 73 ARG A O 1
ATOM 565 N N . THR A 1 74 ? 3.953 -12.716 4.812 1.00 90.62 74 THR A N 1
ATOM 566 C CA . THR A 1 74 ? 4.771 -11.823 5.649 1.00 90.62 74 THR A CA 1
ATOM 567 C C . THR A 1 74 ? 5.314 -10.649 4.839 1.00 90.62 74 THR A C 1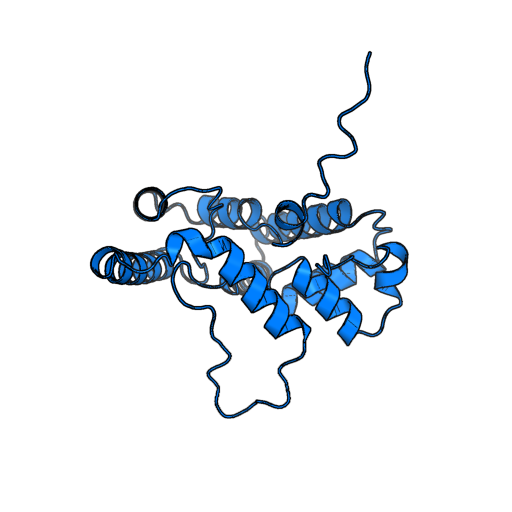
ATOM 569 O O . THR A 1 74 ? 5.130 -9.506 5.245 1.00 90.62 74 THR A O 1
ATOM 572 N N . ILE A 1 75 ? 5.892 -10.911 3.662 1.00 90.12 75 ILE A N 1
ATOM 573 C CA . ILE A 1 75 ? 6.405 -9.867 2.761 1.00 90.12 75 ILE A CA 1
ATOM 574 C C . ILE A 1 75 ? 5.298 -8.874 2.392 1.00 90.12 75 ILE A C 1
ATOM 576 O O . ILE A 1 75 ? 5.510 -7.663 2.422 1.00 90.12 75 ILE A O 1
ATOM 580 N N . LEU A 1 76 ? 4.109 -9.377 2.051 1.00 90.69 76 LEU A N 1
ATOM 581 C CA . LEU A 1 76 ? 2.976 -8.530 1.700 1.00 90.69 76 LEU A CA 1
ATOM 582 C C . LEU A 1 76 ? 2.565 -7.620 2.861 1.00 90.69 76 LEU A C 1
ATOM 584 O O . LEU A 1 76 ? 2.415 -6.418 2.660 1.00 90.69 76 LEU A O 1
ATOM 588 N N . LEU A 1 77 ? 2.393 -8.171 4.064 1.00 90.06 77 LEU A N 1
ATOM 589 C CA . LEU A 1 77 ? 1.987 -7.387 5.231 1.00 90.06 77 LEU A CA 1
ATOM 590 C C . LEU A 1 77 ? 3.055 -6.365 5.637 1.00 90.06 77 LEU A C 1
ATOM 592 O O . LEU A 1 77 ? 2.695 -5.248 5.989 1.00 90.06 77 LEU A O 1
ATOM 596 N N . ASP A 1 78 ? 4.345 -6.680 5.507 1.00 88.00 78 ASP A N 1
ATOM 597 C CA . ASP A 1 78 ? 5.423 -5.711 5.750 1.00 88.00 78 ASP A CA 1
ATOM 598 C C . ASP A 1 78 ? 5.336 -4.513 4.791 1.00 88.00 78 ASP A C 1
ATOM 600 O O . ASP A 1 78 ? 5.518 -3.362 5.198 1.00 88.00 78 ASP A O 1
ATOM 604 N N . ILE A 1 79 ? 5.018 -4.759 3.515 1.00 86.56 79 ILE A N 1
ATOM 605 C CA . ILE A 1 79 ? 4.817 -3.694 2.525 1.00 86.56 79 ILE A CA 1
ATOM 606 C C . ILE A 1 79 ? 3.571 -2.869 2.877 1.00 86.56 79 ILE A C 1
ATOM 608 O O . ILE A 1 79 ? 3.661 -1.651 3.029 1.00 86.56 79 ILE A O 1
ATOM 612 N N . LEU A 1 80 ? 2.415 -3.515 3.052 1.00 86.62 80 LEU A N 1
ATOM 613 C CA . LEU A 1 80 ? 1.142 -2.827 3.307 1.00 86.62 80 LEU A CA 1
ATOM 614 C C . LEU A 1 80 ? 1.114 -2.114 4.673 1.00 86.62 80 LEU A C 1
ATOM 616 O O . LEU A 1 80 ? 0.471 -1.078 4.835 1.00 86.62 80 LEU A O 1
ATOM 620 N N . GLY A 1 81 ? 1.849 -2.625 5.657 1.00 85.75 81 GLY A N 1
ATOM 621 C CA . GLY A 1 81 ? 2.007 -2.026 6.978 1.00 85.75 81 GLY A CA 1
ATOM 622 C C . GLY A 1 81 ? 2.983 -0.849 7.023 1.00 85.75 81 GLY A C 1
ATOM 623 O O . GLY A 1 81 ? 3.072 -0.179 8.052 1.00 85.75 81 GLY A O 1
ATOM 624 N N . SER A 1 82 ? 3.711 -0.560 5.939 1.00 81.88 82 SER A N 1
ATOM 625 C CA . SER A 1 82 ? 4.681 0.545 5.898 1.00 81.88 82 SER A CA 1
ATOM 626 C C . SER A 1 82 ? 4.027 1.921 5.684 1.00 81.88 82 SER A C 1
ATOM 628 O O . SER A 1 82 ? 4.605 2.931 6.084 1.00 81.88 82 SER A O 1
ATOM 630 N N . HIS A 1 83 ? 2.791 1.974 5.171 1.00 77.75 83 HIS A N 1
ATOM 631 C CA . HIS A 1 83 ? 2.054 3.216 4.878 1.00 77.75 83 HIS A CA 1
ATOM 632 C C . HIS A 1 83 ? 1.897 4.141 6.099 1.00 77.75 83 HIS A C 1
ATOM 634 O O . HIS A 1 83 ? 1.578 3.661 7.179 1.00 77.75 83 HIS A O 1
ATOM 640 N N . PRO A 1 84 ? 2.055 5.468 6.012 1.00 75.31 84 PRO A N 1
ATOM 641 C CA . PRO A 1 84 ? 1.846 6.349 7.164 1.00 75.31 84 PRO A CA 1
ATOM 642 C C . PRO A 1 84 ? 0.394 6.304 7.677 1.00 75.31 84 PRO A C 1
ATOM 644 O O . PRO A 1 84 ? -0.554 6.229 6.899 1.00 75.31 84 PRO A O 1
ATOM 647 N N . ARG A 1 85 ? 0.203 6.396 9.002 1.00 82.25 85 ARG A N 1
ATOM 648 C CA . ARG A 1 85 ? -1.141 6.477 9.603 1.00 82.25 85 ARG A CA 1
ATOM 649 C C . ARG A 1 85 ? -1.861 7.755 9.187 1.00 82.25 85 ARG A C 1
ATOM 651 O O . ARG A 1 85 ? -1.258 8.826 9.105 1.00 82.25 85 ARG A O 1
ATOM 658 N N . LEU A 1 86 ? -3.176 7.655 9.010 1.00 78.31 86 LEU A N 1
ATOM 659 C CA . LEU A 1 86 ? -4.011 8.797 8.663 1.00 78.31 86 LEU A CA 1
ATOM 660 C C . LEU A 1 86 ? -4.200 9.747 9.855 1.00 78.31 86 LEU A C 1
ATOM 662 O O . LEU A 1 86 ? -4.600 9.32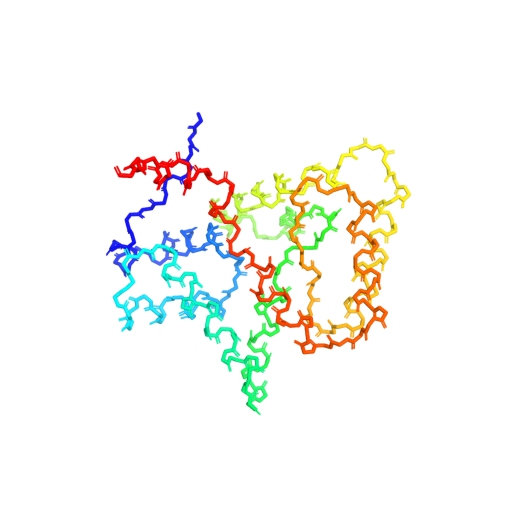9 10.941 1.00 78.31 86 LEU A O 1
ATOM 666 N N . GLY A 1 87 ? -3.966 11.041 9.635 1.00 70.62 87 GLY A N 1
ATOM 667 C CA . GLY A 1 87 ? -4.152 12.112 10.617 1.00 70.62 87 GLY A CA 1
ATOM 668 C C . GLY A 1 87 ? -3.115 12.149 11.740 1.00 70.62 87 GLY A C 1
ATOM 669 O O . GLY A 1 87 ? -3.205 13.000 12.628 1.00 70.62 87 GLY A O 1
ATOM 670 N N . GLU A 1 88 ? -2.120 11.267 11.694 1.00 68.50 88 GLU A N 1
ATOM 671 C CA . GLU A 1 88 ? -0.873 11.445 12.421 1.00 68.50 88 GLU A CA 1
ATOM 672 C C . GLU A 1 88 ? 0.087 12.214 11.515 1.00 68.50 88 GLU A C 1
ATOM 674 O O . GLU A 1 88 ? 0.113 12.029 10.298 1.00 68.50 88 GLU A O 1
ATOM 679 N N . LYS A 1 89 ? 0.900 13.104 12.093 1.00 55.06 89 LYS A N 1
ATOM 680 C CA . LYS A 1 89 ? 2.059 13.588 11.344 1.00 55.06 89 LYS A CA 1
ATOM 681 C C . LYS A 1 89 ? 2.892 12.344 11.060 1.00 55.06 89 LYS A C 1
ATOM 683 O O . LYS A 1 89 ? 3.394 11.758 12.020 1.00 55.06 89 LYS A O 1
ATOM 688 N N . ALA A 1 90 ? 3.023 11.959 9.786 1.00 49.50 90 ALA A N 1
ATOM 689 C CA . ALA A 1 90 ? 4.040 11.000 9.373 1.00 49.50 90 ALA A CA 1
ATOM 690 C C . ALA A 1 90 ? 5.321 11.394 10.111 1.00 49.50 90 ALA A C 1
ATOM 692 O O . ALA A 1 90 ? 5.616 12.602 10.158 1.00 49.50 90 ALA A O 1
ATOM 693 N N . PRO A 1 91 ? 5.977 10.454 10.817 1.00 39.88 91 PRO A N 1
ATOM 694 C CA . PRO A 1 91 ? 7.048 10.812 11.721 1.00 39.88 91 PRO A CA 1
ATOM 695 C C . PRO A 1 91 ? 8.024 11.686 10.935 1.00 39.88 91 PRO A C 1
ATOM 697 O O . PRO A 1 91 ? 8.666 11.241 9.991 1.00 39.88 91 PRO A O 1
ATOM 700 N N . ALA A 1 92 ? 8.117 12.972 11.295 1.00 38.97 92 ALA A N 1
ATOM 701 C CA . ALA A 1 92 ? 9.415 13.612 11.209 1.00 38.97 92 ALA A CA 1
ATOM 702 C C . ALA A 1 92 ? 10.264 12.678 12.051 1.00 38.97 92 ALA A C 1
ATOM 704 O O . ALA A 1 92 ? 9.900 12.498 13.209 1.00 38.97 92 ALA A O 1
ATOM 705 N N . SER A 1 93 ? 11.189 11.944 11.433 1.00 36.78 93 SER A N 1
ATOM 706 C CA . SER A 1 93 ? 11.971 10.893 12.070 1.00 36.78 93 SER A CA 1
ATOM 707 C C . SER A 1 93 ? 12.380 11.331 13.475 1.00 36.78 93 SER A C 1
ATOM 709 O O . SER A 1 93 ? 13.352 12.050 13.657 1.00 36.78 93 SER A O 1
ATOM 711 N N . ASN A 1 94 ? 11.590 10.933 14.474 1.00 32.44 94 ASN A N 1
ATOM 712 C CA . ASN A 1 94 ? 11.797 11.293 15.873 1.00 32.44 94 ASN A CA 1
ATOM 713 C C . ASN A 1 94 ? 12.635 10.208 16.555 1.00 32.44 94 ASN A C 1
ATOM 715 O O . ASN A 1 94 ? 12.649 10.096 17.778 1.00 32.44 94 ASN A O 1
ATOM 719 N N . SER A 1 95 ? 13.376 9.427 15.771 1.00 32.16 95 SER A N 1
ATOM 720 C CA . SER A 1 95 ? 14.595 8.799 16.248 1.00 32.16 95 SER A CA 1
ATOM 721 C C . SER A 1 95 ? 15.655 9.894 16.278 1.00 32.16 95 SER A C 1
ATOM 723 O O . SER A 1 95 ? 16.366 10.109 15.300 1.00 32.16 95 SER A O 1
ATOM 725 N N . ALA A 1 96 ? 15.758 10.597 17.407 1.00 34.09 96 ALA A N 1
ATOM 726 C CA . ALA A 1 96 ? 16.786 11.601 17.706 1.00 34.09 96 ALA A CA 1
ATOM 727 C C . ALA A 1 96 ? 18.228 11.026 17.755 1.00 34.09 96 ALA A C 1
ATOM 729 O O . ALA A 1 96 ? 19.085 11.552 18.460 1.00 34.09 96 ALA A O 1
ATOM 730 N N . GLY A 1 97 ? 18.486 9.922 17.046 1.00 30.34 97 GLY A N 1
ATOM 731 C CA . GLY A 1 97 ? 19.765 9.222 16.973 1.00 30.34 97 GLY A CA 1
ATOM 732 C C . GLY A 1 97 ? 20.379 9.148 15.573 1.00 30.34 97 GLY A C 1
ATOM 733 O O . GLY A 1 97 ? 21.591 9.010 15.495 1.00 30.34 97 GLY A O 1
ATOM 734 N N . ASP A 1 98 ? 19.609 9.315 14.489 1.00 33.84 98 ASP A N 1
ATOM 735 C CA . ASP A 1 98 ? 20.108 9.105 13.118 1.00 33.84 98 ASP A CA 1
ATOM 736 C C . ASP A 1 98 ? 19.729 10.267 12.182 1.00 33.84 98 ASP A C 1
ATOM 738 O O . ASP A 1 98 ? 18.951 10.139 11.238 1.00 33.84 98 ASP A O 1
ATOM 742 N N . GLU A 1 99 ? 20.296 11.449 12.434 1.00 37.72 99 GLU A N 1
ATOM 743 C CA . GLU A 1 99 ? 20.190 12.597 11.515 1.00 37.72 99 GLU A CA 1
ATOM 744 C C . GLU A 1 99 ? 21.074 12.446 10.259 1.00 37.72 99 GLU A C 1
ATOM 746 O O . GLU A 1 99 ? 20.938 13.214 9.309 1.00 37.72 99 GLU A O 1
ATOM 751 N N . ALA A 1 100 ? 21.956 11.441 10.218 1.00 39.78 100 ALA A N 1
ATOM 752 C CA . ALA A 1 100 ? 22.888 11.216 9.110 1.00 39.78 100 ALA A CA 1
ATOM 753 C C . ALA A 1 100 ? 22.325 10.346 7.966 1.00 39.78 100 ALA A C 1
ATOM 755 O O . ALA A 1 100 ? 22.917 10.320 6.890 1.00 39.78 100 ALA A O 1
ATOM 756 N N . PHE A 1 101 ? 21.196 9.655 8.174 1.00 39.34 101 PHE A N 1
ATOM 757 C CA . PHE A 1 101 ? 20.586 8.745 7.187 1.00 39.34 101 PHE A CA 1
ATOM 758 C C . PHE A 1 101 ? 19.248 9.261 6.628 1.00 39.34 101 PHE A C 1
ATOM 760 O O . PHE A 1 101 ? 18.496 8.529 5.999 1.00 39.34 101 PHE A O 1
ATOM 767 N N . GLN A 1 102 ? 18.911 10.534 6.845 1.00 39.19 102 GLN A N 1
ATOM 768 C CA . GLN A 1 102 ? 17.729 11.129 6.216 1.00 39.19 102 GLN A CA 1
ATOM 769 C C . GLN A 1 102 ? 18.115 11.690 4.846 1.00 39.19 102 GLN A C 1
ATOM 771 O O . GLN A 1 102 ? 18.481 12.859 4.725 1.00 39.19 102 GLN A O 1
ATOM 776 N N . GLY A 1 103 ? 18.062 10.841 3.818 1.00 48.25 103 GLY A N 1
ATOM 777 C CA . GLY A 1 103 ? 18.202 11.273 2.427 1.00 48.25 103 GLY A CA 1
ATOM 778 C C . GLY A 1 103 ? 17.090 12.249 2.022 1.00 48.25 103 GLY A C 1
ATOM 779 O O . GLY A 1 103 ? 15.992 12.234 2.584 1.00 48.25 103 GLY A O 1
ATOM 780 N N . GLU A 1 104 ? 17.357 13.102 1.031 1.00 45.09 104 GLU A N 1
ATOM 781 C CA . GLU A 1 104 ? 16.398 14.102 0.530 1.00 45.09 104 GLU A CA 1
ATOM 782 C C . GLU A 1 104 ? 15.069 13.472 0.071 1.00 45.09 104 GLU A C 1
ATOM 784 O O . GLU A 1 104 ? 14.007 14.065 0.272 1.00 45.09 104 GLU A O 1
ATOM 789 N N . GLY A 1 105 ? 15.105 12.228 -0.425 1.00 45.75 105 GLY A N 1
ATOM 790 C CA . GLY A 1 105 ? 13.917 11.456 -0.809 1.00 45.75 105 GLY A CA 1
ATOM 791 C C . GLY A 1 105 ? 12.909 11.246 0.325 1.00 45.75 105 GLY A C 1
ATOM 792 O O . GLY A 1 105 ? 11.711 11.451 0.135 1.00 45.75 105 GLY A O 1
ATOM 793 N N . GLN A 1 106 ? 13.378 10.950 1.539 1.00 47.50 106 GLN A N 1
ATOM 794 C CA . GLN A 1 106 ? 12.490 10.659 2.670 1.00 47.50 106 GLN A CA 1
ATOM 795 C C . GLN A 1 106 ? 11.845 11.924 3.255 1.00 47.50 106 GLN A C 1
ATOM 797 O O . GLN A 1 106 ? 10.741 11.879 3.801 1.00 47.50 106 GLN A O 1
ATOM 802 N N . ARG A 1 107 ? 12.502 13.082 3.101 1.00 52.25 107 ARG A N 1
ATOM 803 C CA . ARG A 1 107 ? 11.916 14.390 3.436 1.00 52.25 107 ARG A CA 1
ATOM 804 C C . ARG A 1 107 ? 10.827 14.779 2.442 1.00 52.25 107 ARG A C 1
ATOM 806 O O . ARG A 1 107 ? 9.757 15.197 2.876 1.00 52.25 107 ARG A O 1
ATOM 813 N N . HIS A 1 108 ? 11.080 14.589 1.148 1.00 52.62 108 HIS A N 1
ATOM 814 C CA . HIS A 1 108 ? 10.134 14.920 0.085 1.00 52.62 108 HIS A CA 1
ATOM 815 C C . HIS A 1 108 ? 8.858 14.068 0.148 1.00 52.62 108 HIS A C 1
ATOM 817 O O . HIS A 1 108 ? 7.755 14.597 0.037 1.00 52.62 108 HIS A O 1
ATOM 823 N N . LEU A 1 109 ? 8.969 12.768 0.436 1.00 53.81 109 LEU A N 1
ATOM 824 C CA . LEU A 1 109 ? 7.788 11.916 0.589 1.00 53.81 109 LEU A CA 1
ATOM 825 C C . LEU A 1 109 ? 6.936 12.311 1.801 1.00 53.81 109 LEU A C 1
ATOM 827 O O . LEU A 1 109 ? 5.715 12.403 1.712 1.00 53.81 109 LEU A O 1
ATOM 831 N N . ASN A 1 110 ? 7.582 12.665 2.915 1.00 58.66 110 ASN A N 1
ATOM 832 C CA . ASN A 1 110 ? 6.888 13.205 4.082 1.00 58.66 110 ASN A CA 1
ATOM 833 C C . ASN A 1 110 ? 6.160 14.531 3.759 1.00 58.66 110 ASN A C 1
ATOM 835 O O . ASN A 1 110 ? 5.169 14.863 4.403 1.00 58.66 110 ASN A O 1
ATOM 839 N N . GLU A 1 111 ? 6.622 15.314 2.781 1.00 61.03 111 GLU A N 1
ATOM 840 C CA . GLU A 1 111 ? 5.906 16.499 2.284 1.00 61.03 111 GLU A CA 1
ATOM 841 C C . GLU A 1 111 ? 4.695 16.125 1.422 1.00 61.03 111 GLU A C 1
ATOM 843 O O . GLU A 1 111 ? 3.628 16.717 1.600 1.00 61.03 111 GLU A O 1
ATOM 848 N N . LEU A 1 112 ? 4.823 15.115 0.559 1.00 63.2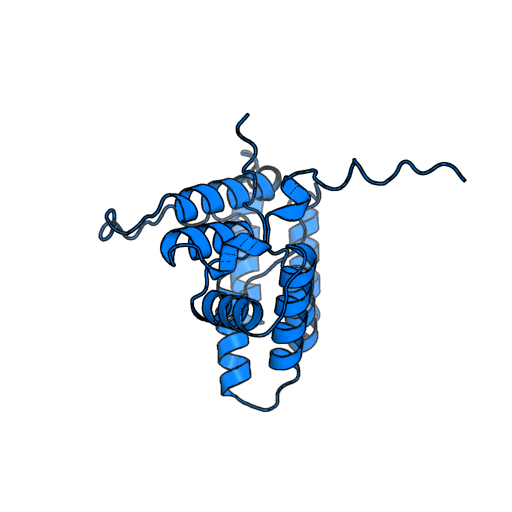2 112 LEU A N 1
ATOM 849 C CA . LEU A 1 112 ? 3.734 14.605 -0.279 1.00 63.22 112 LEU A CA 1
ATOM 850 C C . LEU A 1 112 ? 2.609 13.989 0.565 1.00 63.22 112 LEU A C 1
ATOM 852 O O . LEU A 1 112 ? 1.464 14.430 0.454 1.00 63.22 112 LEU A O 1
ATOM 856 N N . SER A 1 113 ? 2.921 13.092 1.508 1.00 63.97 113 SER A N 1
ATOM 857 C CA . SER A 1 113 ? 1.913 12.531 2.424 1.00 63.97 113 SER A CA 1
ATOM 858 C C . SER A 1 113 ? 1.249 13.623 3.280 1.00 63.97 113 SER A C 1
ATOM 860 O O . SER A 1 113 ? 0.051 13.565 3.569 1.00 63.97 113 SER A O 1
ATOM 862 N N . LYS A 1 114 ? 1.994 14.668 3.681 1.00 65.38 114 LYS A N 1
ATOM 863 C CA . LYS A 1 114 ? 1.416 15.833 4.383 1.00 65.38 114 LYS A CA 1
ATOM 864 C C . LYS A 1 114 ? 0.455 16.617 3.496 1.00 65.38 114 LYS A C 1
ATOM 866 O O . LYS A 1 114 ? -0.564 17.080 4.010 1.00 65.38 114 LYS A O 1
ATOM 871 N N . ALA A 1 115 ? 0.781 16.796 2.217 1.00 64.62 115 ALA A N 1
ATOM 872 C CA . ALA A 1 115 ? -0.067 17.498 1.261 1.00 64.62 115 ALA A CA 1
ATOM 873 C C . ALA A 1 115 ? -1.381 16.740 1.027 1.00 64.62 115 ALA A C 1
ATOM 875 O O . ALA A 1 115 ? -2.450 17.344 1.117 1.00 64.62 115 ALA A O 1
ATOM 876 N N . GLU A 1 116 ? -1.321 15.420 0.842 1.00 64.44 116 GLU A N 1
ATOM 877 C CA . GLU A 1 116 ? -2.507 14.569 0.684 1.00 64.44 116 GLU A CA 1
ATOM 878 C C . GLU A 1 116 ? -3.431 14.648 1.905 1.00 64.44 116 GLU A C 1
ATOM 880 O O . GLU A 1 116 ? -4.647 14.798 1.784 1.00 64.44 116 GLU A O 1
ATOM 885 N N . GLN A 1 117 ? -2.859 14.636 3.109 1.00 67.00 117 GLN A N 1
ATOM 886 C CA . GLN A 1 117 ? -3.633 14.663 4.349 1.00 67.00 117 GLN A CA 1
ATOM 887 C C . GLN A 1 117 ? -3.929 16.079 4.871 1.00 67.00 117 GLN A C 1
ATOM 889 O O . GLN A 1 117 ? -4.483 16.229 5.965 1.00 67.00 117 GLN A O 1
ATOM 894 N N . ALA A 1 118 ? -3.602 17.138 4.123 1.00 67.62 118 ALA A N 1
ATOM 895 C CA . ALA A 1 118 ? -3.748 18.520 4.585 1.00 67.62 118 ALA A CA 1
ATOM 896 C C . ALA A 1 118 ? -5.198 18.868 4.973 1.00 67.62 118 ALA A C 1
ATOM 898 O O . ALA A 1 118 ? -5.427 19.554 5.973 1.00 67.62 118 ALA A O 1
ATOM 899 N N . ASN A 1 119 ? -6.182 18.339 4.238 1.00 65.56 119 ASN A N 1
ATOM 900 C CA . ASN A 1 119 ? -7.604 18.534 4.544 1.00 65.56 119 ASN A CA 1
ATOM 901 C C . ASN A 1 119 ? -8.056 17.806 5.819 1.00 65.56 119 ASN A C 1
ATOM 903 O O . ASN A 1 119 ? -8.922 18.312 6.531 1.00 65.56 119 ASN A O 1
ATOM 907 N N . ILE A 1 120 ? -7.451 16.661 6.141 1.00 63.03 120 ILE A N 1
ATOM 908 C CA . ILE A 1 120 ? -7.749 15.891 7.362 1.00 63.03 120 ILE A CA 1
ATOM 909 C C . ILE A 1 120 ? -7.096 16.544 8.583 1.00 63.03 120 ILE A C 1
ATOM 911 O O . ILE A 1 120 ? -7.662 16.557 9.678 1.00 63.03 120 ILE A O 1
ATOM 915 N N . ASN A 1 121 ? -5.914 17.128 8.383 1.00 63.06 121 ASN A N 1
ATOM 916 C CA . ASN A 1 121 ? -5.105 17.769 9.416 1.00 63.06 121 ASN A CA 1
ATOM 917 C C . ASN A 1 121 ? -5.495 19.230 9.698 1.00 63.06 121 ASN A C 1
ATOM 919 O O . ASN A 1 121 ? -4.784 19.927 10.429 1.00 63.06 121 ASN A O 1
ATOM 923 N N . ARG A 1 122 ? -6.609 19.726 9.140 1.00 61.94 122 ARG A N 1
ATOM 924 C CA . ARG A 1 122 ? -7.025 21.124 9.301 1.00 61.94 122 ARG A CA 1
ATOM 925 C C . ARG A 1 122 ? -7.280 21.448 10.781 1.00 61.94 122 ARG A C 1
ATOM 927 O O . ARG A 1 122 ? -8.078 20.800 11.456 1.00 61.94 122 ARG A O 1
ATOM 934 N N . ALA A 1 123 ? -6.579 22.461 11.292 1.00 48.47 123 ALA A N 1
ATOM 935 C CA . ALA A 1 123 ? -6.645 22.865 12.694 1.00 48.47 123 ALA A CA 1
ATOM 936 C C . ALA A 1 123 ? -8.065 23.325 13.086 1.00 48.47 123 ALA A C 1
ATOM 938 O O . ALA A 1 123 ? -8.625 24.206 12.438 1.00 48.47 123 ALA A O 1
ATOM 939 N N . GLY A 1 124 ? -8.630 22.749 14.156 1.00 50.69 124 GLY A N 1
ATOM 940 C CA . GLY A 1 124 ? -9.933 23.157 14.711 1.00 50.69 124 GLY A CA 1
ATOM 941 C C . GLY A 1 124 ? -10.816 22.028 15.257 1.00 50.69 124 GLY A C 1
ATOM 942 O O . GLY A 1 124 ? -11.744 22.312 16.004 1.00 50.69 124 GLY A O 1
ATOM 943 N N . GLN A 1 125 ? -10.513 20.762 14.953 1.00 59.38 125 GLN A N 1
ATOM 944 C CA . GLN A 1 125 ? -11.324 19.596 15.344 1.00 59.38 125 GLN A CA 1
ATOM 945 C C . GLN A 1 125 ? -10.538 18.634 16.251 1.00 59.38 125 GLN A C 1
ATOM 947 O O . GLN A 1 125 ? -10.166 17.537 15.843 1.00 59.38 125 GLN A O 1
ATOM 952 N N . LYS A 1 126 ? -10.217 19.062 17.481 1.00 61.41 126 LYS A N 1
ATOM 953 C CA . LYS A 1 126 ? -9.434 18.234 18.425 1.00 61.41 126 LYS A CA 1
ATOM 954 C C . LYS A 1 126 ? -10.122 16.908 18.767 1.00 61.41 126 LYS A C 1
ATOM 956 O O . LYS A 1 126 ? -9.456 15.883 18.805 1.00 61.41 126 LYS A O 1
ATOM 961 N N . GLU A 1 127 ? -11.438 16.930 18.957 1.00 61.28 127 GLU A N 1
ATOM 962 C CA . GLU A 1 127 ? -12.226 15.738 19.294 1.00 61.28 127 GLU A CA 1
ATOM 963 C C . GLU A 1 127 ? -12.190 14.695 18.163 1.00 61.28 127 GLU A C 1
ATOM 965 O O . GLU A 1 127 ? -11.846 13.537 18.390 1.00 61.28 127 GLU A O 1
ATOM 970 N N . SER A 1 128 ? -12.392 15.125 16.914 1.00 71.00 128 SER A N 1
ATOM 971 C CA . SER A 1 128 ? -12.261 14.262 15.732 1.00 71.00 128 SER A CA 1
ATOM 972 C C . SER A 1 128 ? -10.830 13.736 15.535 1.00 71.00 128 SER A C 1
ATOM 974 O O . SER A 1 128 ? -10.621 12.726 14.859 1.00 71.00 128 SER A O 1
ATOM 976 N N . ALA A 1 129 ? -9.821 14.397 16.120 1.00 76.44 129 ALA A N 1
ATOM 977 C CA . ALA A 1 129 ? -8.442 13.929 16.068 1.00 76.44 129 ALA A CA 1
ATOM 978 C C . ALA A 1 129 ? -8.161 12.736 16.971 1.00 76.44 129 ALA A C 1
ATOM 980 O O . ALA A 1 129 ? -7.582 11.749 16.518 1.00 76.44 129 ALA A O 1
ATOM 981 N N . GLU A 1 130 ? -8.631 12.797 18.209 1.00 82.06 130 GLU A N 1
ATOM 982 C CA . GLU A 1 130 ? -8.532 11.690 19.160 1.00 82.06 130 GLU A CA 1
ATOM 983 C C . GLU A 1 130 ? -9.346 10.480 18.690 1.00 82.06 130 GLU A C 1
ATOM 985 O O . GLU A 1 130 ? -8.870 9.347 18.768 1.00 82.06 130 GLU A O 1
ATOM 990 N N . GLN A 1 131 ? -10.528 10.718 18.114 1.00 85.06 131 GLN A N 1
ATOM 991 C CA . GLN A 1 131 ? -11.362 9.656 17.553 1.00 85.06 131 GLN A CA 1
ATOM 992 C C . GLN A 1 131 ? -10.682 8.936 16.379 1.00 85.06 131 GLN A C 1
ATOM 994 O O . GLN A 1 131 ? -10.751 7.712 16.305 1.00 85.06 131 GLN A O 1
ATOM 999 N N . LEU A 1 132 ? -9.986 9.654 15.489 1.00 85.69 132 LEU A N 1
ATOM 1000 C CA . LEU A 1 132 ? -9.249 9.015 14.392 1.00 85.69 132 LEU A CA 1
ATOM 1001 C C . LEU A 1 132 ? -8.060 8.184 14.901 1.00 85.69 132 LEU A C 1
ATOM 1003 O O . LEU A 1 132 ? -7.806 7.105 14.379 1.00 85.69 132 LEU A O 1
ATOM 1007 N N . ILE A 1 133 ? -7.358 8.650 15.940 1.00 87.81 133 ILE A N 1
ATOM 1008 C CA . ILE A 1 133 ? -6.277 7.877 16.574 1.00 87.81 133 ILE A CA 1
ATOM 1009 C C . ILE A 1 133 ? -6.831 6.584 17.182 1.00 87.81 133 ILE A C 1
ATOM 1011 O O . ILE A 1 133 ? -6.240 5.519 17.007 1.00 87.81 133 ILE A O 1
ATOM 1015 N N . ALA A 1 134 ? -7.964 6.659 17.885 1.00 90.56 134 ALA A N 1
ATOM 1016 C CA . ALA A 1 134 ? -8.623 5.481 18.444 1.00 90.56 134 ALA A CA 1
ATOM 1017 C C . ALA A 1 134 ? -9.062 4.500 17.344 1.00 90.56 134 ALA A C 1
ATOM 1019 O O . ALA A 1 134 ? -8.834 3.301 17.467 1.00 90.56 134 ALA A O 1
ATOM 1020 N N . LEU A 1 135 ? -9.614 5.019 16.246 1.00 93.19 135 LEU A N 1
ATOM 1021 C CA . LEU A 1 135 ? -10.014 4.235 15.080 1.00 93.19 135 LEU A CA 1
ATOM 1022 C C . LEU A 1 135 ? -8.831 3.549 14.381 1.00 93.19 135 LEU A C 1
ATOM 1024 O O . LEU A 1 135 ? -8.941 2.371 14.064 1.00 93.19 135 LEU A O 1
ATOM 1028 N N . ASN A 1 136 ? -7.692 4.230 14.201 1.00 93.00 136 ASN A N 1
ATOM 1029 C CA . ASN A 1 136 ? -6.478 3.605 13.657 1.00 93.00 136 ASN A CA 1
ATOM 1030 C C . ASN A 1 136 ? -6.015 2.427 14.531 1.00 93.00 136 ASN A C 1
ATOM 1032 O O . ASN A 1 136 ? -5.648 1.381 14.005 1.00 93.00 136 ASN A O 1
ATOM 1036 N N . ARG A 1 137 ? -6.055 2.572 15.865 1.00 93.69 137 ARG A N 1
ATOM 1037 C CA . ARG A 1 137 ? -5.694 1.480 16.787 1.00 93.69 137 ARG A CA 1
ATOM 1038 C C . ARG A 1 137 ? -6.639 0.297 16.657 1.00 93.69 137 ARG A C 1
ATOM 1040 O O . ARG A 1 137 ? -6.182 -0.829 16.533 1.00 93.69 137 ARG A O 1
ATOM 1047 N N . GLU A 1 138 ? -7.940 0.558 16.655 1.00 96.25 138 GLU A N 1
ATOM 1048 C CA . GLU A 1 138 ? -8.946 -0.492 16.510 1.00 96.25 138 GLU A CA 1
ATOM 1049 C C . GLU A 1 138 ? -8.837 -1.201 15.153 1.00 96.25 138 GLU A C 1
ATOM 1051 O O . GLU A 1 138 ? -8.950 -2.422 15.078 1.00 96.25 138 GLU A O 1
ATOM 1056 N N . TYR A 1 139 ? -8.548 -0.451 14.088 1.00 95.94 139 TYR A N 1
ATOM 1057 C CA . TYR A 1 139 ? -8.262 -1.008 12.772 1.00 95.94 139 TYR A CA 1
ATOM 1058 C C . TYR A 1 139 ? -7.044 -1.941 12.805 1.00 95.94 139 TYR A C 1
ATOM 1060 O O . TYR A 1 139 ? -7.131 -3.068 12.328 1.00 95.94 139 TYR A O 1
ATOM 1068 N N . GLU A 1 140 ? -5.929 -1.513 13.399 1.00 94.56 140 GLU A N 1
ATOM 1069 C CA . GLU A 1 140 ? -4.702 -2.319 13.501 1.00 94.56 140 GLU A CA 1
ATOM 1070 C C . GLU A 1 140 ? -4.879 -3.561 14.392 1.00 94.56 140 GLU A C 1
ATOM 1072 O O . GLU A 1 140 ? -4.300 -4.611 14.116 1.00 94.56 140 GLU A O 1
ATOM 1077 N N . GLU A 1 141 ? -5.704 -3.475 15.439 1.00 95.00 141 GLU A N 1
ATOM 1078 C CA . GLU A 1 141 ? -6.088 -4.628 16.263 1.00 95.00 141 GLU A CA 1
ATOM 1079 C C . GLU A 1 141 ? -6.960 -5.618 15.481 1.00 95.00 141 GLU A C 1
ATOM 1081 O O . GLU A 1 141 ? -6.807 -6.835 15.620 1.00 95.00 141 GLU A O 1
ATOM 1086 N N . LYS A 1 142 ? -7.867 -5.106 14.641 1.00 96.50 142 LYS A N 1
ATOM 1087 C CA . LYS A 1 142 ? -8.748 -5.915 13.794 1.00 96.50 142 LYS A CA 1
ATOM 1088 C C . LYS A 1 142 ? -7.995 -6.577 12.641 1.00 96.50 142 LYS A C 1
ATOM 1090 O O . LYS A 1 142 ? -8.296 -7.724 12.305 1.00 96.50 142 LYS A O 1
ATOM 1095 N N . PHE A 1 143 ? -7.024 -5.873 12.067 1.00 95.25 143 PHE A N 1
ATOM 1096 C CA . PHE A 1 143 ? -6.246 -6.285 10.903 1.00 95.25 143 PHE A CA 1
ATOM 1097 C C . PHE A 1 143 ? -4.734 -6.204 11.190 1.00 95.25 143 PHE A C 1
ATOM 1099 O O . PHE A 1 143 ? -4.054 -5.292 10.711 1.00 95.25 143 PHE A O 1
ATOM 1106 N N . PRO A 1 144 ? -4.175 -7.157 11.962 1.00 93.06 144 PRO A N 1
ATOM 1107 C CA . PRO A 1 144 ? -2.771 -7.115 12.355 1.00 93.06 144 PRO A CA 1
ATOM 1108 C C . PRO A 1 144 ? -1.820 -7.053 11.156 1.00 93.06 144 PRO A C 1
ATOM 1110 O O . PRO A 1 144 ? -1.894 -7.878 10.245 1.00 93.06 144 PRO A O 1
ATOM 1113 N N . GLY A 1 145 ? -0.899 -6.088 11.186 1.00 89.12 145 GLY A N 1
ATOM 1114 C CA . GLY A 1 145 ? 0.083 -5.859 10.122 1.00 89.12 145 GLY A CA 1
ATOM 1115 C C . GLY A 1 145 ? -0.393 -4.928 9.004 1.00 89.12 145 GLY A C 1
ATOM 1116 O O . GLY A 1 145 ? 0.422 -4.533 8.179 1.00 89.12 145 GLY A O 1
ATOM 1117 N N . LEU A 1 146 ? -1.666 -4.524 8.987 1.00 90.75 146 LEU A N 1
ATOM 1118 C CA . LEU A 1 146 ? -2.176 -3.525 8.049 1.00 90.75 146 LEU A CA 1
ATOM 1119 C C . LEU A 1 146 ? -2.274 -2.149 8.700 1.00 90.75 146 LEU A C 1
ATOM 1121 O O . LEU A 1 146 ? -2.458 -2.015 9.906 1.00 90.75 146 LEU A O 1
ATOM 1125 N N . ARG A 1 147 ? -2.210 -1.110 7.869 1.00 89.31 147 ARG A N 1
ATOM 1126 C CA . ARG A 1 147 ? -2.611 0.253 8.225 1.00 89.31 147 ARG A CA 1
ATOM 1127 C C . ARG A 1 147 ? -3.744 0.675 7.303 1.00 89.31 147 ARG A C 1
ATOM 1129 O O . ARG A 1 147 ? -3.818 0.212 6.169 1.00 89.31 147 ARG A O 1
ATOM 1136 N N . TYR A 1 148 ? -4.648 1.511 7.799 1.00 88.81 148 TYR A N 1
ATOM 1137 C CA . TYR A 1 148 ? -5.788 1.941 6.999 1.00 88.81 148 TYR A CA 1
ATOM 1138 C C . TYR A 1 148 ? -5.336 2.897 5.894 1.00 88.81 148 TYR A C 1
ATOM 1140 O O . TYR A 1 148 ? -4.772 3.959 6.172 1.00 88.81 148 TYR A O 1
ATOM 1148 N N . VAL A 1 149 ? -5.630 2.528 4.648 1.00 84.50 149 VAL A N 1
ATOM 1149 C CA . VAL A 1 149 ? -5.307 3.307 3.451 1.00 84.50 149 VAL A CA 1
ATOM 1150 C C . VAL A 1 149 ? -6.589 3.536 2.657 1.00 84.50 149 VAL A C 1
ATOM 1152 O O . VAL A 1 149 ? -7.308 2.602 2.319 1.00 84.50 149 VAL A O 1
ATOM 1155 N N . THR A 1 150 ? -6.875 4.796 2.338 1.00 82.81 150 THR A N 1
ATOM 1156 C CA . THR A 1 150 ? -7.999 5.183 1.479 1.00 82.81 150 THR A CA 1
ATOM 1157 C C . THR A 1 150 ? -7.625 6.407 0.664 1.00 82.81 150 THR A C 1
ATOM 1159 O O . THR A 1 150 ? -6.886 7.277 1.128 1.00 82.81 150 THR A O 1
ATOM 1162 N N . PHE A 1 151 ? -8.246 6.556 -0.504 1.00 73.25 151 PHE A N 1
ATOM 1163 C CA . PHE A 1 151 ? -8.240 7.836 -1.196 1.00 73.25 151 PHE A CA 1
ATOM 1164 C C . PHE A 1 151 ? -9.027 8.873 -0.414 1.00 73.25 151 PHE A C 1
ATOM 1166 O O . PHE A 1 151 ? -10.197 8.677 -0.064 1.00 73.25 151 PHE A O 1
ATOM 1173 N N . VAL A 1 152 ? -8.362 9.994 -0.159 1.00 68.38 152 VAL A N 1
ATOM 1174 C CA . VAL A 1 152 ? -8.960 11.126 0.532 1.00 68.38 152 VAL A CA 1
ATOM 1175 C C . VAL A 1 152 ? -9.755 11.991 -0.435 1.00 68.38 152 VAL A C 1
ATOM 1177 O O . VAL A 1 152 ? -10.795 12.455 -0.018 1.00 68.38 152 VAL A O 1
ATOM 1180 N N . ASN A 1 153 ? -9.354 12.160 -1.706 1.00 68.06 153 ASN A N 1
ATOM 1181 C CA . ASN A 1 153 ? -10.078 12.871 -2.788 1.00 68.06 153 ASN A CA 1
ATOM 1182 C C . ASN A 1 153 ? -11.020 14.018 -2.329 1.00 68.06 153 ASN A C 1
ATOM 1184 O O . ASN A 1 153 ? -12.200 14.062 -2.674 1.00 68.06 153 ASN A O 1
ATOM 1188 N N . GLY A 1 154 ? -10.542 14.908 -1.453 1.00 66.12 154 GLY A N 1
ATOM 1189 C CA . GLY A 1 154 ? -11.347 16.006 -0.896 1.00 66.12 154 GLY A CA 1
ATOM 1190 C C . GLY A 1 154 ? -12.426 15.629 0.138 1.00 66.12 154 GLY A C 1
ATOM 1191 O O . GLY A 1 154 ? -13.067 16.529 0.680 1.00 66.12 154 GLY A O 1
ATOM 1192 N N . ARG A 1 155 ? -12.615 14.344 0.463 1.00 74.31 155 ARG A N 1
ATOM 1193 C CA . ARG A 1 155 ? -13.454 13.850 1.567 1.00 74.31 155 ARG A CA 1
ATOM 1194 C C . ARG A 1 155 ? -13.036 14.500 2.882 1.00 74.31 155 ARG A C 1
ATOM 1196 O O . ARG A 1 155 ? -11.855 14.597 3.218 1.00 74.31 155 ARG A O 1
ATOM 1203 N N . GLY A 1 156 ? -14.043 14.915 3.645 1.00 76.69 156 GLY A N 1
ATOM 1204 C CA . GLY A 1 156 ? -13.857 15.364 5.017 1.00 76.69 156 GLY A CA 1
ATOM 1205 C C . GLY A 1 156 ? -13.454 14.213 5.940 1.00 76.69 156 GLY A C 1
ATOM 1206 O O . GLY A 1 156 ? -13.710 13.043 5.655 1.00 76.69 156 GLY A O 1
ATOM 1207 N N . ARG A 1 157 ? -12.855 14.571 7.078 1.00 81.25 157 ARG A N 1
ATOM 1208 C CA . ARG A 1 157 ? -12.404 13.635 8.115 1.00 81.25 157 ARG A CA 1
ATOM 1209 C C . ARG A 1 157 ? -13.512 12.685 8.585 1.00 81.25 157 ARG A C 1
ATOM 1211 O O . ARG A 1 157 ? -13.264 11.488 8.673 1.00 81.25 157 ARG A O 1
ATOM 1218 N N . ASP A 1 158 ? -14.725 13.194 8.792 1.00 84.62 158 ASP A N 1
ATOM 1219 C CA . ASP A 1 158 ? -15.869 12.399 9.266 1.00 84.62 158 ASP A CA 1
ATOM 1220 C C . ASP A 1 158 ? -16.241 11.288 8.274 1.00 84.62 158 ASP A C 1
ATOM 1222 O O . ASP A 1 158 ? -16.356 10.125 8.650 1.00 84.62 158 ASP A O 1
ATOM 1226 N N . ALA A 1 159 ? -16.299 11.611 6.978 1.00 85.81 159 ALA A N 1
ATOM 1227 C CA . ALA A 1 159 ? -16.596 10.634 5.931 1.00 85.81 159 ALA A CA 1
ATOM 1228 C C . ALA A 1 159 ? -15.525 9.538 5.822 1.00 85.81 159 ALA A C 1
ATOM 1230 O O . ALA A 1 159 ? -15.822 8.437 5.364 1.00 85.81 159 ALA A O 1
ATOM 1231 N N . ILE A 1 160 ? -14.273 9.833 6.188 1.00 85.94 160 ILE A N 1
ATOM 1232 C CA . ILE A 1 160 ? -13.195 8.837 6.224 1.00 85.94 160 ILE A CA 1
ATOM 1233 C C . ILE A 1 160 ? -13.310 7.960 7.474 1.00 85.94 160 ILE A C 1
ATOM 1235 O O . ILE A 1 160 ? -13.103 6.753 7.395 1.00 85.94 160 ILE A O 1
ATOM 1239 N N . MET A 1 161 ? -13.672 8.543 8.613 1.00 89.56 161 MET A N 1
ATOM 1240 C CA . MET A 1 161 ? -13.887 7.797 9.852 1.00 89.56 161 MET A CA 1
ATOM 1241 C C . MET A 1 161 ? -15.084 6.846 9.755 1.00 89.56 161 MET A C 1
ATOM 1243 O O . MET A 1 161 ? -14.992 5.711 10.216 1.00 89.56 161 MET A O 1
ATOM 1247 N N . GLU A 1 162 ? -16.176 7.268 9.113 1.00 91.19 162 GLU A N 1
ATOM 1248 C CA . GLU A 1 162 ? -17.329 6.406 8.813 1.00 91.19 162 GLU A CA 1
ATOM 1249 C C . GLU A 1 162 ? -16.947 5.230 7.904 1.00 91.19 162 GLU A C 1
ATOM 1251 O O . GLU A 1 162 ? -17.408 4.107 8.102 1.00 91.19 162 GLU A O 1
ATOM 1256 N N . ASP A 1 163 ? -16.073 5.472 6.926 1.00 91.56 163 ASP A N 1
ATOM 1257 C CA . ASP A 1 163 ? -15.544 4.434 6.041 1.00 91.56 163 ASP A CA 1
ATOM 1258 C C . ASP A 1 163 ? -14.713 3.409 6.800 1.00 91.56 163 ASP A C 1
ATOM 1260 O O . ASP A 1 163 ? -15.000 2.215 6.740 1.00 91.56 163 ASP A O 1
ATOM 1264 N N . MET A 1 164 ? -13.742 3.893 7.579 1.00 93.00 164 MET A N 1
ATOM 1265 C CA . MET A 1 164 ? -12.872 3.051 8.389 1.00 93.00 164 MET A CA 1
ATOM 1266 C C . MET A 1 164 ? -13.697 2.209 9.366 1.00 93.00 164 MET A C 1
ATOM 1268 O O . MET A 1 164 ? -13.494 1.001 9.454 1.00 93.00 164 MET A O 1
ATOM 1272 N N . ARG A 1 165 ? -14.688 2.813 10.036 1.00 95.56 165 ARG A N 1
ATOM 1273 C CA . ARG A 1 165 ? -15.616 2.098 10.921 1.00 95.56 165 ARG A CA 1
ATOM 1274 C C . ARG A 1 165 ? -16.359 0.986 10.182 1.00 95.56 165 ARG A C 1
ATOM 1276 O O . ARG A 1 165 ? -16.355 -0.148 10.646 1.00 95.56 165 ARG A O 1
ATOM 1283 N N . ARG A 1 166 ? -16.936 1.284 9.014 1.00 95.62 166 ARG A N 1
ATOM 1284 C CA . ARG A 1 166 ? -17.644 0.293 8.190 1.00 95.62 166 ARG A CA 1
ATOM 1285 C C . ARG A 1 166 ? -16.746 -0.894 7.827 1.00 95.62 166 ARG A C 1
ATOM 1287 O O . ARG A 1 166 ? -17.208 -2.031 7.879 1.00 95.62 166 ARG A O 1
ATOM 1294 N N . ARG A 1 167 ? -15.481 -0.648 7.472 1.00 94.25 167 ARG A N 1
ATOM 1295 C CA . ARG A 1 167 ? -14.517 -1.711 7.136 1.00 94.25 167 ARG A CA 1
ATOM 1296 C C . ARG A 1 167 ? -14.132 -2.557 8.352 1.00 94.25 167 ARG A C 1
ATOM 1298 O O . ARG A 1 167 ? -14.135 -3.783 8.261 1.00 94.25 167 ARG A O 1
ATOM 1305 N N . ILE A 1 168 ? -13.891 -1.924 9.504 1.00 95.81 168 ILE A N 1
ATOM 1306 C CA . ILE A 1 168 ? -13.650 -2.620 10.783 1.00 95.81 168 ILE A CA 1
ATOM 1307 C C . ILE A 1 168 ? -14.825 -3.548 11.122 1.00 95.81 168 ILE A C 1
ATOM 1309 O O . ILE A 1 168 ? -14.610 -4.721 11.444 1.00 95.81 168 ILE A O 1
ATOM 1313 N N . ASP A 1 169 ? -16.054 -3.035 11.018 1.00 96.25 169 ASP A N 1
ATOM 1314 C CA . ASP A 1 169 ? -17.277 -3.778 11.334 1.00 96.25 169 ASP A CA 1
ATOM 1315 C C . ASP A 1 169 ? -17.486 -4.958 10.374 1.00 96.25 169 ASP A C 1
ATOM 1317 O O . ASP A 1 169 ? -17.885 -6.043 10.802 1.00 96.25 169 ASP A O 1
ATOM 1321 N N . GLN A 1 170 ? -17.169 -4.775 9.086 1.00 95.56 170 GLN A N 1
ATOM 1322 C CA . GLN A 1 170 ? -17.193 -5.851 8.097 1.00 95.56 170 GLN A CA 1
ATOM 1323 C C . GLN A 1 170 ? -16.160 -6.942 8.419 1.00 95.56 170 GLN A C 1
ATOM 1325 O O . GLN A 1 170 ? -16.477 -8.128 8.334 1.00 95.56 170 GLN A O 1
ATOM 1330 N N . GLY A 1 171 ? -14.942 -6.559 8.814 1.00 94.31 171 GLY A N 1
ATOM 1331 C CA . GLY A 1 171 ? -13.934 -7.478 9.343 1.00 94.31 171 GLY A CA 1
ATOM 1332 C C . GLY A 1 171 ? -13.402 -8.518 8.353 1.00 94.31 171 GLY A C 1
ATOM 1333 O O . GLY A 1 171 ? -12.934 -9.570 8.789 1.00 94.31 171 GLY A O 1
ATOM 1334 N N . ASP A 1 172 ? -13.484 -8.243 7.052 1.00 94.88 172 ASP A N 1
ATOM 1335 C CA . ASP A 1 172 ? -12.989 -9.124 5.994 1.00 94.88 172 ASP A CA 1
ATOM 1336 C C . ASP A 1 172 ? -11.531 -8.784 5.661 1.00 94.88 172 ASP A C 1
ATOM 1338 O O . ASP A 1 172 ? -11.247 -7.812 4.964 1.00 94.88 172 ASP A O 1
ATOM 1342 N N . LEU A 1 173 ? -10.602 -9.580 6.195 1.00 92.19 173 LEU A N 1
ATOM 1343 C CA . LEU A 1 173 ? -9.165 -9.354 6.030 1.00 92.19 173 LEU A CA 1
ATOM 1344 C C . LEU A 1 173 ? -8.711 -9.465 4.570 1.00 92.19 173 LEU A C 1
ATOM 1346 O O . LEU A 1 173 ? -7.858 -8.695 4.143 1.00 92.19 173 LEU A O 1
ATOM 1350 N N . GLU A 1 174 ? -9.246 -10.420 3.811 1.00 92.62 174 GLU A N 1
ATOM 1351 C CA . GLU A 1 174 ? -8.804 -10.635 2.430 1.00 92.62 174 GLU A CA 1
ATOM 1352 C C . GLU A 1 174 ? -9.311 -9.514 1.526 1.00 92.62 174 GLU A C 1
ATOM 1354 O O . GLU A 1 174 ? -8.567 -9.017 0.677 1.00 92.62 174 GLU A O 1
ATOM 1359 N N . LEU A 1 175 ? -10.538 -9.040 1.764 1.00 91.88 175 LEU A N 1
ATOM 1360 C CA . LEU A 1 175 ? -11.012 -7.831 1.108 1.00 91.88 175 LEU A CA 1
ATOM 1361 C C . LEU A 1 175 ? -10.168 -6.616 1.500 1.00 91.88 175 LEU A C 1
ATOM 1363 O O . LEU A 1 175 ? -9.808 -5.845 0.617 1.00 91.88 175 LEU A O 1
ATOM 1367 N N . GLU A 1 176 ? -9.812 -6.454 2.777 1.00 93.44 176 GLU A N 1
ATOM 1368 C CA . GLU A 1 176 ? -9.017 -5.303 3.218 1.00 93.44 176 GLU A CA 1
ATOM 1369 C C . GLU A 1 176 ? -7.609 -5.304 2.612 1.00 93.44 176 GLU A C 1
ATOM 1371 O O . GLU A 1 176 ? -7.100 -4.253 2.227 1.00 93.44 176 GLU A O 1
ATOM 1376 N N . ILE A 1 177 ? -6.985 -6.475 2.452 1.00 91.38 177 ILE A N 1
ATOM 1377 C CA . ILE A 1 177 ? -5.707 -6.612 1.740 1.00 91.38 177 ILE A CA 1
ATOM 1378 C C . ILE A 1 177 ? -5.850 -6.115 0.298 1.00 91.38 177 ILE A C 1
ATOM 1380 O O . ILE A 1 177 ? -5.037 -5.311 -0.160 1.00 91.38 177 ILE A O 1
ATOM 1384 N N . LEU A 1 178 ? -6.886 -6.557 -0.420 1.00 90.31 178 LEU A N 1
ATOM 1385 C CA . LEU A 1 178 ? -7.116 -6.150 -1.809 1.00 90.31 178 LEU A CA 1
ATOM 1386 C C . LEU A 1 178 ? -7.460 -4.663 -1.921 1.00 90.31 178 LEU A C 1
ATOM 1388 O O . LEU A 1 178 ? -6.923 -3.974 -2.786 1.00 90.31 178 LEU A O 1
ATOM 1392 N N . GLU A 1 179 ? -8.302 -4.157 -1.024 1.00 87.50 179 GLU A N 1
ATOM 1393 C CA . GLU A 1 179 ? -8.632 -2.739 -0.903 1.00 87.50 179 GLU A CA 1
ATOM 1394 C C . GLU A 1 179 ? -7.390 -1.909 -0.601 1.00 87.50 179 GLU A C 1
ATOM 1396 O O . GLU A 1 179 ? -7.233 -0.848 -1.192 1.00 87.50 179 GLU A O 1
ATOM 1401 N N . THR A 1 180 ? -6.476 -2.388 0.245 1.00 86.44 180 THR A N 1
ATOM 1402 C CA . THR A 1 180 ? -5.206 -1.708 0.526 1.00 86.44 180 THR A CA 1
ATOM 1403 C C . THR A 1 180 ? -4.305 -1.728 -0.704 1.00 86.44 180 THR A C 1
ATOM 1405 O O . THR A 1 180 ? -3.753 -0.695 -1.045 1.00 86.44 180 THR A O 1
ATOM 1408 N N . ILE A 1 181 ? -4.200 -2.838 -1.444 1.00 85.94 181 ILE A N 1
ATOM 1409 C CA . ILE A 1 181 ? -3.421 -2.905 -2.699 1.00 85.94 181 ILE A CA 1
ATOM 1410 C C . ILE A 1 181 ? -4.006 -1.975 -3.781 1.00 85.94 181 ILE A C 1
ATOM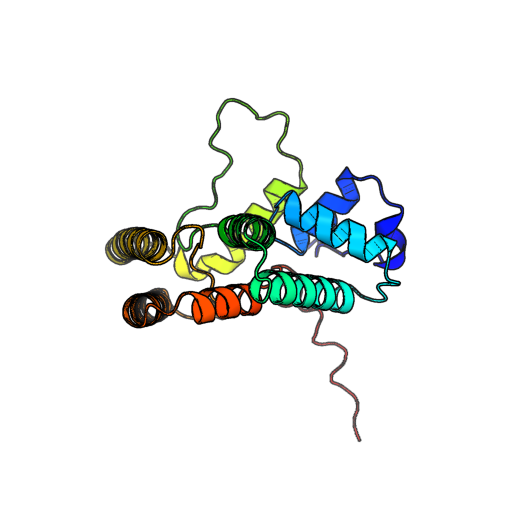 1412 O O . ILE A 1 181 ? -3.264 -1.399 -4.579 1.00 85.94 181 ILE A O 1
ATOM 1416 N N . GLN A 1 182 ? -5.333 -1.826 -3.821 1.00 78.81 182 GLN A N 1
ATOM 1417 C CA . GLN A 1 182 ? -6.038 -0.978 -4.784 1.00 78.81 182 GLN A CA 1
ATOM 1418 C C . GLN A 1 182 ? -6.020 0.506 -4.380 1.00 78.81 182 GLN A C 1
ATOM 1420 O O . GLN A 1 182 ? -5.869 1.378 -5.237 1.00 78.81 182 GLN A O 1
ATOM 1425 N N . SER A 1 183 ? -6.172 0.782 -3.081 1.00 72.38 183 SER A N 1
ATOM 1426 C CA . SER A 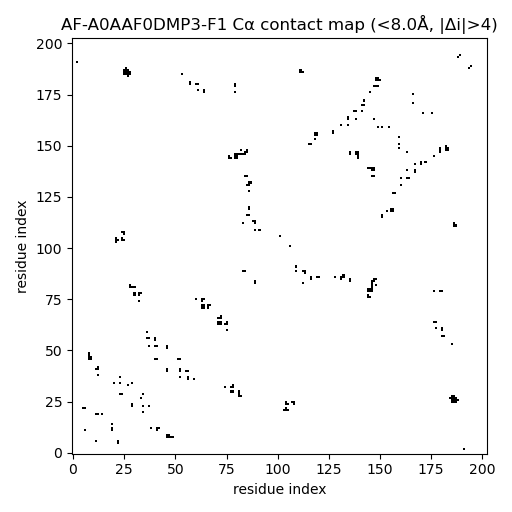1 183 ? -6.185 2.119 -2.471 1.00 72.38 183 SER A CA 1
ATOM 1427 C C . SER A 1 183 ? -4.788 2.667 -2.231 1.00 72.38 183 SER A C 1
ATOM 1429 O O . SER A 1 183 ? -4.618 3.882 -2.149 1.00 72.38 183 SER A O 1
ATOM 1431 N N . ALA A 1 184 ? -3.780 1.798 -2.166 1.00 59.91 184 ALA A N 1
ATOM 1432 C CA . ALA A 1 184 ? -2.389 2.167 -2.319 1.00 59.91 184 ALA A CA 1
ATOM 1433 C C . ALA A 1 184 ? -2.196 2.691 -3.746 1.00 59.91 184 ALA A C 1
ATOM 1435 O O . ALA A 1 184 ? -1.689 2.018 -4.647 1.00 59.91 184 ALA A O 1
ATOM 1436 N N . LYS A 1 185 ? -2.532 3.968 -3.950 1.00 52.69 185 LYS A N 1
ATOM 1437 C CA . LYS A 1 185 ? -1.623 4.780 -4.739 1.00 52.69 185 LYS A CA 1
ATOM 1438 C C . LYS A 1 185 ? -0.288 4.722 -4.032 1.00 52.69 185 LYS A C 1
ATOM 1440 O O . LYS A 1 185 ? -0.067 5.287 -2.975 1.00 52.69 185 LYS A O 1
ATOM 1445 N N . ILE A 1 186 ? 0.584 4.001 -4.687 1.00 49.53 186 ILE A N 1
ATOM 1446 C CA . ILE A 1 186 ? 1.872 4.485 -5.131 1.00 49.53 186 ILE A CA 1
ATOM 1447 C C . ILE A 1 186 ? 1.692 5.998 -5.464 1.00 49.53 186 ILE A C 1
ATOM 1449 O O . ILE A 1 186 ? 1.166 6.357 -6.518 1.00 49.53 186 ILE A O 1
ATOM 1453 N N . ALA A 1 187 ? 1.954 6.846 -4.461 1.00 37.84 187 ALA A N 1
ATOM 1454 C CA . ALA A 1 187 ? 1.384 8.163 -4.169 1.00 37.84 187 ALA A CA 1
ATOM 1455 C C . ALA A 1 187 ? 1.553 9.269 -5.233 1.00 37.84 187 ALA A C 1
ATOM 1457 O O . ALA A 1 187 ? 0.774 10.216 -5.252 1.00 37.84 187 ALA A O 1
ATOM 1458 N N . VAL A 1 188 ? 2.507 9.209 -6.164 1.00 41.66 188 VAL A N 1
ATOM 1459 C CA . VAL A 1 188 ? 2.885 10.449 -6.888 1.00 41.66 188 VAL A CA 1
ATOM 1460 C C . VAL A 1 188 ? 2.128 10.780 -8.175 1.00 41.66 188 VAL A C 1
ATOM 1462 O O . VAL A 1 188 ? 2.109 11.948 -8.576 1.00 41.66 188 VAL A O 1
ATOM 1465 N N . LEU A 1 189 ? 1.447 9.839 -8.833 1.00 38.66 189 LEU A N 1
ATOM 1466 C CA . LEU A 1 189 ? 0.937 10.146 -10.181 1.00 38.66 189 LEU A CA 1
ATOM 1467 C C . LEU A 1 189 ? -0.321 11.026 -10.224 1.00 38.66 189 LEU A C 1
ATOM 1469 O O . LEU A 1 189 ? -0.444 11.823 -11.151 1.00 38.66 189 LEU A O 1
ATOM 1473 N N . GLU A 1 190 ? -1.205 10.994 -9.222 1.00 39.50 190 GLU A N 1
ATOM 1474 C CA . GLU A 1 190 ? -2.381 11.888 -9.238 1.00 39.50 190 GLU A CA 1
ATOM 1475 C C . GLU A 1 190 ? -2.075 13.300 -8.722 1.00 39.50 190 GLU A C 1
ATOM 1477 O O . GLU A 1 190 ? -2.647 14.272 -9.215 1.00 39.50 190 GLU A O 1
ATOM 1482 N N . ALA A 1 191 ? -1.119 13.449 -7.799 1.00 36.97 191 ALA A N 1
ATOM 1483 C CA . ALA A 1 191 ? -0.718 14.764 -7.295 1.00 36.97 191 ALA A CA 1
ATOM 1484 C C . ALA A 1 191 ? 0.048 15.601 -8.341 1.00 36.97 191 ALA A C 1
ATOM 1486 O O . ALA A 1 191 ? 0.128 16.823 -8.218 1.00 36.97 191 ALA A O 1
ATOM 1487 N N . SER A 1 192 ? 0.583 14.959 -9.386 1.00 35.88 192 SER A N 1
ATOM 1488 C CA . SER A 1 192 ? 1.415 15.608 -10.408 1.00 35.88 192 SER A CA 1
ATOM 1489 C C . SER A 1 192 ? 0.630 16.208 -11.581 1.00 35.88 192 SER A C 1
ATOM 1491 O O . SER A 1 192 ? 1.224 16.889 -12.414 1.00 35.88 192 SER A O 1
ATOM 1493 N N . GLY A 1 193 ? -0.683 15.972 -11.697 1.00 35.94 193 GLY A N 1
ATOM 1494 C CA . GLY A 1 193 ? -1.482 16.530 -12.797 1.00 35.94 193 GLY A CA 1
ATOM 1495 C C . GLY A 1 193 ? -1.008 16.125 -14.204 1.00 35.94 193 GLY A C 1
ATOM 1496 O O . GLY A 1 193 ? -1.321 16.813 -15.174 1.00 35.94 193 GLY A O 1
ATOM 1497 N N . ILE A 1 194 ? -0.280 15.010 -14.345 1.00 40.31 194 ILE A N 1
ATOM 1498 C CA . ILE A 1 194 ? 0.133 14.460 -15.646 1.00 40.31 194 ILE A CA 1
ATOM 1499 C C . ILE A 1 194 ? -0.927 13.458 -16.120 1.00 40.31 194 ILE A C 1
ATOM 1501 O O . ILE A 1 194 ? -0.657 12.283 -16.329 1.00 40.31 194 ILE A O 1
ATOM 1505 N N . GLU A 1 195 ? -2.161 13.928 -16.264 1.00 34.31 195 GLU A N 1
ATOM 1506 C CA . GLU A 1 195 ? -3.196 13.209 -17.026 1.00 34.31 195 GLU A CA 1
ATOM 1507 C C . GLU A 1 195 ? -4.058 14.162 -17.878 1.00 34.31 195 GLU A C 1
ATOM 1509 O O . GLU A 1 195 ? -4.723 13.736 -18.813 1.00 34.31 195 GLU A O 1
ATOM 1514 N N . ALA A 1 196 ? -3.938 15.484 -17.696 1.00 29.17 196 ALA A N 1
ATOM 1515 C CA . ALA A 1 196 ? -4.706 16.477 -18.453 1.00 29.17 196 ALA A CA 1
ATOM 1516 C C . ALA A 1 196 ? -4.076 16.912 -19.801 1.00 29.17 196 ALA A C 1
ATOM 1518 O O . ALA A 1 196 ? -4.297 18.038 -20.243 1.00 29.17 196 ALA A O 1
ATOM 1519 N N . MET A 1 197 ? -3.277 16.067 -20.467 1.00 30.36 197 MET A N 1
ATOM 1520 C CA . MET A 1 197 ? -2.726 16.384 -21.806 1.00 30.36 197 MET A CA 1
ATOM 1521 C C . MET A 1 197 ? -2.883 15.285 -22.870 1.00 30.36 197 MET A C 1
ATOM 1523 O O . MET A 1 197 ? -2.341 15.431 -23.963 1.00 30.36 197 MET A O 1
ATOM 1527 N N . TYR A 1 198 ? -3.663 14.229 -22.618 1.00 29.69 198 TYR A N 1
ATOM 1528 C CA . TYR A 1 198 ? -4.035 13.258 -23.664 1.00 29.69 198 TYR A CA 1
ATOM 1529 C C . TYR A 1 198 ? -5.540 12.954 -23.736 1.00 29.69 198 TYR A C 1
ATOM 1531 O O . TYR A 1 198 ? -5.940 11.931 -24.281 1.00 29.69 198 TYR A O 1
ATOM 1539 N N . GLU A 1 199 ? -6.374 13.891 -23.290 1.00 32.25 199 GLU A N 1
ATOM 1540 C CA . GLU A 1 199 ? -7.803 13.950 -23.624 1.00 32.25 199 GLU A CA 1
ATOM 1541 C C . GLU A 1 199 ? -8.090 15.218 -24.431 1.00 32.25 199 GLU A C 1
ATOM 1543 O O . GLU A 1 199 ? -8.820 16.111 -24.021 1.00 32.25 199 GLU A O 1
ATOM 1548 N N . ASP A 1 200 ? -7.469 15.309 -25.606 1.00 33.38 200 ASP A N 1
ATOM 1549 C CA . ASP A 1 200 ? -8.060 16.073 -26.701 1.00 33.38 200 ASP A CA 1
ATOM 1550 C C . ASP A 1 200 ? -7.709 15.390 -28.025 1.00 33.38 200 ASP A C 1
ATOM 1552 O O . ASP A 1 200 ? -6.729 15.698 -28.709 1.00 33.38 200 ASP A O 1
ATOM 1556 N N . ARG A 1 201 ? -8.488 14.360 -28.352 1.00 31.45 201 ARG A N 1
ATOM 1557 C CA . ARG A 1 201 ? -8.620 13.905 -29.731 1.00 31.45 201 ARG A CA 1
ATOM 1558 C C . ARG A 1 201 ? -10.089 14.096 -30.108 1.00 31.45 201 ARG A C 1
ATOM 1560 O O . ARG A 1 201 ? -10.912 13.315 -29.632 1.00 31.45 201 ARG A O 1
ATOM 1567 N N . PRO A 1 202 ? -10.445 15.119 -30.905 1.00 41.12 202 PRO A N 1
ATOM 1568 C CA . PRO A 1 202 ? -11.751 15.130 -31.537 1.00 41.12 202 PRO A CA 1
ATOM 1569 C C . PRO A 1 202 ? -11.832 13.984 -32.555 1.00 41.12 202 PRO A C 1
ATOM 1571 O O . PRO A 1 202 ? -10.811 13.555 -33.103 1.00 41.12 202 PRO A O 1
ATOM 1574 N N . GLU A 1 203 ? -13.060 13.493 -32.713 1.00 37.44 203 GLU A N 1
ATOM 1575 C CA . GLU A 1 203 ? -13.508 12.370 -33.552 1.00 37.44 203 GLU A CA 1
ATOM 1576 C C . GLU A 1 203 ? -12.917 12.326 -34.972 1.00 37.44 203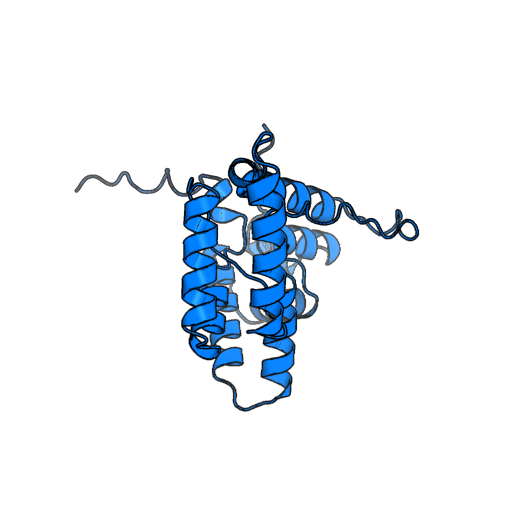 GLU A C 1
ATOM 1578 O O . GLU A 1 203 ? -12.789 13.393 -35.620 1.00 37.44 203 GLU A O 1
#

Organism: NCBI:txid2070801

Sequence (203 aa):
MDGTMLPDISTLPNMPLVDRNQTLDTLFEPSEHLHSIAESLLLQKSCTSYQALIDFVRARLIALASSNDPGDRTILLDILGSHPRLGEKAPASNSAGDEAFQGEGQRHLNELSKAEQANINRAGQKESAEQLIALNREYEEKFPGLRYVTFVNGRGRDAIMEDMRRRIDQGDLELEILETIQSAKIAVLEASGIEAMYEDRPE

Solvent-accessible surface area (backbone atoms only — not comparable to full-atom values): 12224 Å² total; per-residue (Å²): 134,84,72,85,75,76,74,63,57,82,50,47,79,75,46,58,69,69,61,35,49,36,54,46,38,49,37,32,74,76,34,76,69,50,52,53,51,52,51,52,45,53,75,76,38,92,50,88,38,66,67,52,47,52,51,52,49,48,53,50,51,52,50,29,73,73,45,91,49,70,65,42,45,50,55,47,33,56,47,53,40,53,51,67,61,72,81,50,79,59,72,71,77,76,60,91,80,58,85,86,74,69,50,71,48,63,57,52,40,54,49,51,57,48,59,70,42,44,74,57,60,51,88,86,52,68,68,66,48,55,51,44,54,52,48,54,50,53,43,30,71,74,37,74,55,44,51,80,56,68,79,51,92,87,56,51,56,65,65,50,51,54,48,53,49,52,52,54,73,66,61,51,62,70,59,48,53,51,46,35,58,68,36,48,60,50,59,42,63,77,80,62,64,82,67,85,83,80,82,81,75,82,134

Radius of gyration: 17.91 Å; Cα contacts (8 Å, |Δi|>4): 176; chains: 1; bounding box: 40×46×53 Å

Mean predicted aligned error: 10.84 Å

Secondary structure (DSSP, 8-state):
-----PPPTTTGGGS-HHHHHHHHHHHS---HHHHHHHHHHHHHS---SHHHHHHHHHHHHHHHHT---HHHHHHHHHHHTTSPPTTS-------TT-TTS--HHHHHHHHHHHHHTTTTT-TT-HHHHHHHHHHHHHHHHHSTT-------TT--HHHHHHHHHHHHHH--HHHHHHHHHHH---THHHHTTTTTTS-----

Foldseek 3Di:
DPQPDQDQLLCLLVDDPVVNQLSLVLQAQDDPLLSVQLNVCSVPDPQRDPVSSLVSSLVLLVVLLVDPDVVSVVSSLRRQLRDAAALDQRDPPPPPPPPPPDDPSNVVSSVLVCVQRVQANDPDCVVLSVLSVVLQVLLCVLAPSHGDAARCVVPHSVVVSVVSVVCSVVSDRSVRSNVSSVRPRSRNDVVSPVPPPPPDDDD

InterPro domains:
  IPR018020 Oxo-4-hydroxy-4-carboxy-5-ureidoimidazoline decarboxylase [PF09349] (15-183)
  IPR036778 Oxo-4-hydroxy-4-carboxy-5-ureidoimidazoline decarboxylase superfamily [G3DSA:1.10.3330.10] (8-195)
  IPR036778 Oxo-4-hydroxy-4-carboxy-5-ureidoimidazoline decarboxylase superfamily [SSF158694] (26-182)

pLDDT: mean 73.32, std 20.2, range [29.17, 96.5]

=== Feature glossary ===
The record interleaves many kinds of information about one protein. Here is each kind framed as the question it answers.

Q: What known structures does this most resemble?
A: Structural nearest neighbors (via Foldseek easy-search vs the PDB). Reported per hit: target PDB id, E-value, and alignment TM-score. A TM-score above ~0.5 is the conventional threshold for 'same fold'.

Q: Where is each backbone atom in 3D?
A: The mmCIF table is the protein's shape written out atom by atom. For each backbone N, Cα, C, and carbonyl O, it records an (x, y, z) coordinate triple in Å plus the residue type, chain letter, and residue number.

Q: What are the backbone torsion angles?
A: The φ/ψ torsion pair specifies the backbone conformation at each residue. φ rotates about the N–Cα bond, ψ about the Cα–C bond. Steric clashes forbid most of the (φ, ψ) plane — the allowed regions (α-helix basin, β-sheet basin, left-handed helix) are the Ramachandran-allowed regions.

Q: Which residues are buried vs exposed?
A: Solvent-accessible surface area (SASA) is the area in Å² traced out by the centre of a 1.4 Å probe sphere (a water molecule) rolled over the protein's van der Waals surface (Shrake–Rupley / Lee–Richards construction). Buried residues have near-zero SASA; fully exposed residues can exceed 200 Å². The total SASA scales roughly with the number of surface residues.

Q: How confident is the AlphaFold model at each residue?
A: pLDDT is the predicted lDDT-Cα score: AlphaFold's confidence that the local environment of each residue (all inter-atomic distances within 15 Å) is correctly placed. It is a per-residue number between 0 and 100, with higher meaning more reliable.

Q: What does the local fold look like, residue by residue?
A: 3Di is Foldseek's structural alphabet. Each residue is assigned one of twenty discrete states based on how its Cα sits relative to its spatial (not sequential) neighbors. Aligning 3Di strings finds structural homologs roughly as well as full 3D superposition, but orders of magnitude faster.

Q: How big and how compact is the whole molecule?
A: Radius of gyration (Rg) is the root-mean-square distance of Cα atoms from their centroid — a single number for overall size and compactness. A globular domain of N residues has Rg ≈ 2.2·N^0.38 Å; an extended or disordered chain has a much larger Rg. The Cα contact count is the number of residue pairs whose Cα atoms are within 8 Å and are more than four positions apart in sequence — a standard proxy for tertiary packing density. The bounding box is the smallest axis-aligned box enclosing all Cα atoms.

Q: Which residues are in helices, strands, or loops?
A: DSSP 8-state secondary structure assigns each residue one of H (α-helix), G (3₁₀-helix), I (π-helix), E (extended β-strand), B (isolated β-bridge), T (hydrogen-bonded turn), S (bend), or '-' (coil). The assignment is computed from backbone hydrogen-bond geometry via the Kabsch–Sander algorithm.

Q: How mobile is each atom in the crystal?
A: Crystallographic B-factors measure how much each atom's electron density is smeared out, in Å². They rise in mobile loops and surface residues and fall in the buried interior. In AlphaFold models this column is repurposed to hold pLDDT instead.

Q: What if only a Cα trace is available?
A: P-SEA three-state annotation labels each residue as helix, strand, or coil based purely on the geometry of the Cα trace. It serves as a fallback when the full backbone (and thus DSSP) is unavailable.

Q: What family and function is it annotated with?
A: Database cross-references. InterPro integrates a dozen domain/family signature databases into unified entries with residue-range hits. GO terms attach function/process/location labels with evidence codes. CATH codes position the fold in a four-level structural taxonomy. Organism is the NCBI-taxonomy species name.

Q: Are the domains correctly placed relative to each other?
A: Predicted Aligned Error (PAE) is an AlphaFold confidence matrix: entry (i, j) is the expected error in the position of residue j, in ångströms, when the prediction is superimposed on the true structure at residue i. Low PAE within a block of residues means that block is internally rigid and well-predicted; high PAE between two blocks means their relative placement is uncertain even if each block individually is confident.

Q: What do the diagnostic plots show?
A: Three diagnostic plots accompany the record. The Cα contact map visualizes the tertiary structure as a 2D adjacency matrix (8 Å cutoff, sequence-local contacts suppressed). The Ramachandran plot shows the distribution of backbone (φ, ψ) torsions, with points in the α and β basins reflecting secondary structure content. The PAE plot shows AlphaFold's inter-residue confidence as a color matrix.

Q: What is the amino-acid chain?
A: Primary structure: the covalent order of the twenty standard amino acids along the backbone. Two proteins with the same sequence will (almost always) fold to the same structure; two with 30% identity often share a fold but not the details.

Q: What do the rendered images show?
A: The six renders are orthographic views along the three Cartesian axes in both directions. Representation (cartoon, sticks, or surface) and color scheme (sequence-rainbow or by-chain) vary across proteins so the training set covers all the common visualization conventions.